Protein AF-A0A383CGH2-F1 (afdb_monomer_lite)

pLDDT: mean 95.1, std 6.78, range [62.03, 99.0]

InterPro domains:
  IPR043709 Repeats of unknown function DUF5649 [PF18886] (76-127)
  IPR043709 Repeats of unknown function DUF5649 [PF18886] (129-196)
  IPR043709 Repeats of unknown function DUF5649 [PF18886] (199-241)

Radius of gyration: 18.93 Å; chains: 1; bounding box: 47×29×53 Å

Foldseek 3Di:
DAEAQEEEEDEDAAAAAEDAPAPQAYAFQAEYEYAYHPVLPGAYNEYHEEHAAEAEEEQDADPRGGNYYHYSRPHAQHHAHEYEYEHCEEYYYDGAHAYNYEYEYENAQHEYAQADQDHAHAEYEYPEYNHYAHEHAEEYEYEHHHYAEEAHYEYCEEYEYDYEAHYQYEYEYHNAAYEYYQDPQRHAYNDEYEEHHAAYAHHHQEEYEHAAYAYNEEAEYYHVYYYHHYDYDYHHNYHYD

Organism: NCBI:txid408172

Sequence (241 aa):
ALIITGASTFIVGTTTSNIVLDHASNAFSNSVTMKAGTSGNLAFGNIGFVDSAAVVIQTSADTNANGELLIDGSTDGVVGGTLSIKANGDITQNIDLAVAGTTTLEAGSNAITLNRPDNNFSTVIITSGGDVALRDAGAIILGAATVTGTYAVTAGGAVTNSGTQEITGITTISASGYNVTLDETTNNFAAAVKITGAVVTVVDENAINLGASTVTGTYHVTATAGDITNTGALIITGAST

Secondary structure (DSSP, 8-state):
--EE-S-EEEEESSTT--EEE--TT-EESS-EEEEESSSS-PPBS-EEEEESS-EEEESS--TT-TTEEEETTTS-EEESS-EEEEESS-EEESS-EEEEEEEEEE-TTS-EEE--TT-EEEEEEEEEESSEEEEESS-EEEEEEEESS-EEEEESS-EEESS-EEE-S-EEEE-TTS-EEE--TT-EE-S-EEEEESSEEEEESS-EEE-SEEESS-EEEEESSS-EEE-S-EEE-S-B-

Structure (mmCIF, N/CA/C/O backbone):
data_AF-A0A383CGH2-F1
#
_entry.id   AF-A0A383CGH2-F1
#
loop_
_atom_site.group_PDB
_atom_site.id
_atom_site.type_symbol
_atom_site.label_atom_id
_atom_site.label_alt_id
_atom_site.label_comp_id
_atom_site.label_asym_id
_atom_site.label_entity_id
_atom_site.label_seq_id
_atom_site.pdbx_PDB_ins_code
_atom_site.Cartn_x
_atom_site.Cartn_y
_atom_site.Cartn_z
_atom_site.occupancy
_atom_site.B_iso_or_equiv
_atom_site.auth_seq_id
_atom_site.auth_comp_id
_atom_site.auth_asym_id
_atom_site.auth_atom_id
_atom_site.pdbx_PDB_model_num
ATOM 1 N N . ALA A 1 1 ? -25.660 5.349 11.889 1.00 85.94 1 ALA A N 1
ATOM 2 C CA . ALA A 1 1 ? -24.425 6.051 12.283 1.00 85.94 1 ALA A CA 1
ATOM 3 C C . ALA A 1 1 ? -24.183 5.865 13.773 1.00 85.94 1 ALA A C 1
ATOM 5 O O . ALA A 1 1 ? -25.088 6.122 14.561 1.00 85.94 1 ALA A O 1
ATOM 6 N N . LEU A 1 2 ? -23.002 5.386 14.140 1.00 91.62 2 LEU A N 1
ATOM 7 C CA . LEU A 1 2 ? -22.517 5.304 15.509 1.00 91.62 2 LEU A CA 1
ATOM 8 C C . LEU A 1 2 ? -21.660 6.544 15.783 1.00 91.62 2 LEU A C 1
ATOM 10 O O . LEU A 1 2 ? -20.693 6.794 15.069 1.00 91.62 2 LEU A O 1
ATOM 14 N N . ILE A 1 3 ? -22.050 7.332 16.782 1.00 93.81 3 ILE A N 1
ATOM 15 C CA . ILE A 1 3 ? -21.308 8.516 17.222 1.00 93.81 3 ILE A CA 1
ATOM 16 C C . ILE A 1 3 ? -20.810 8.217 18.626 1.00 93.81 3 ILE A C 1
ATOM 18 O O . ILE A 1 3 ? -21.614 8.026 19.541 1.00 93.81 3 ILE A O 1
ATOM 22 N N . ILE A 1 4 ? -19.496 8.149 18.789 1.00 88.81 4 ILE A N 1
ATOM 23 C CA . ILE A 1 4 ? -18.856 7.823 20.060 1.00 88.81 4 ILE A CA 1
ATOM 24 C C . ILE A 1 4 ? -17.894 8.943 20.416 1.00 88.81 4 ILE A C 1
ATOM 26 O O . ILE A 1 4 ? -16.990 9.281 19.660 1.00 88.81 4 ILE A O 1
ATOM 30 N N . THR A 1 5 ? -18.095 9.508 21.599 1.00 92.50 5 THR A N 1
ATOM 31 C CA . THR A 1 5 ? -17.298 10.623 22.126 1.00 92.50 5 THR A CA 1
ATOM 32 C C . THR A 1 5 ? -16.427 10.222 23.317 1.00 92.50 5 THR A C 1
ATOM 34 O O . THR A 1 5 ? -15.598 11.007 23.768 1.00 92.50 5 THR A O 1
ATOM 37 N N . GLY A 1 6 ? -16.599 9.005 23.837 1.00 92.88 6 GLY A N 1
ATOM 38 C CA . GLY A 1 6 ? -15.802 8.442 24.925 1.00 92.88 6 GLY A CA 1
ATOM 39 C C . GLY A 1 6 ? -15.111 7.151 24.503 1.00 92.88 6 GLY A C 1
ATOM 40 O O . GLY A 1 6 ? -15.561 6.484 23.572 1.00 92.88 6 GLY A O 1
ATOM 41 N N . ALA A 1 7 ? -14.031 6.792 25.198 1.00 93.12 7 ALA A N 1
ATOM 42 C CA . ALA A 1 7 ? -13.315 5.547 24.945 1.00 93.12 7 ALA A CA 1
ATOM 43 C C . ALA A 1 7 ? -14.284 4.355 24.981 1.00 93.12 7 ALA A C 1
ATOM 45 O O . ALA A 1 7 ? -15.078 4.216 25.916 1.00 93.12 7 ALA A O 1
ATOM 46 N N . SER A 1 8 ? -14.243 3.518 23.949 1.00 94.06 8 SER A N 1
ATOM 47 C CA . SER A 1 8 ? -15.202 2.429 23.756 1.00 94.06 8 SER A CA 1
ATOM 48 C C . SER A 1 8 ? -14.501 1.113 23.468 1.00 94.06 8 SER A C 1
ATOM 50 O O . SER A 1 8 ? -13.421 1.082 22.887 1.00 94.06 8 SER A O 1
ATOM 52 N N . THR A 1 9 ? -15.109 0.002 23.881 1.00 93.44 9 THR A N 1
ATOM 53 C CA . THR A 1 9 ? -14.574 -1.340 23.632 1.00 93.44 9 THR A CA 1
ATOM 54 C C . THR A 1 9 ? -15.653 -2.248 23.054 1.00 93.44 9 THR A C 1
ATOM 56 O O . THR A 1 9 ? -16.713 -2.415 23.653 1.00 93.44 9 THR A O 1
ATOM 59 N N . PHE A 1 10 ? -15.355 -2.866 21.913 1.00 92.88 10 PHE A N 1
ATOM 60 C CA . PHE A 1 10 ? -16.163 -3.892 21.260 1.00 92.88 10 PHE A CA 1
ATOM 61 C C . PHE A 1 10 ? -15.446 -5.233 21.384 1.00 92.88 10 PHE A C 1
ATOM 63 O O . PHE A 1 10 ? -14.260 -5.324 21.080 1.00 92.88 10 PHE A O 1
ATOM 70 N N . ILE A 1 11 ? -16.150 -6.269 21.840 1.00 91.25 11 ILE A N 1
ATOM 71 C CA . ILE A 1 11 ? -15.572 -7.596 22.082 1.00 91.25 11 ILE A CA 1
ATOM 72 C C . ILE A 1 11 ? -16.409 -8.641 21.353 1.00 91.25 11 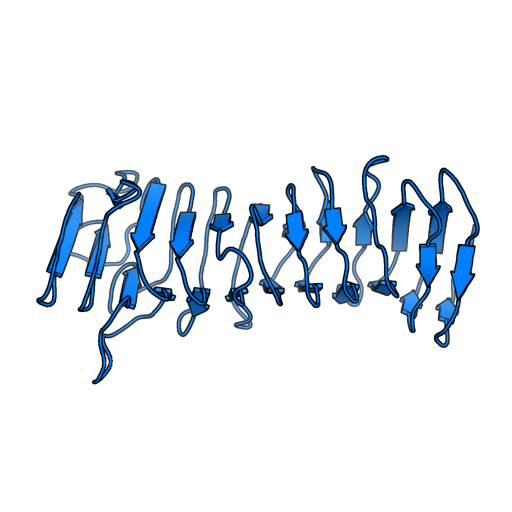ILE A C 1
ATOM 74 O O . ILE A 1 11 ? -17.629 -8.677 21.518 1.00 91.25 11 ILE A O 1
ATOM 78 N N . VAL A 1 12 ? -15.758 -9.520 20.595 1.00 89.62 12 VAL A N 1
ATOM 79 C CA . VAL A 1 12 ? -16.383 -10.735 20.051 1.00 89.62 12 VAL A CA 1
ATOM 80 C C . VAL A 1 12 ? -15.982 -11.960 20.867 1.00 89.62 12 VAL A C 1
ATOM 82 O O . VAL A 1 12 ? -14.871 -12.037 21.373 1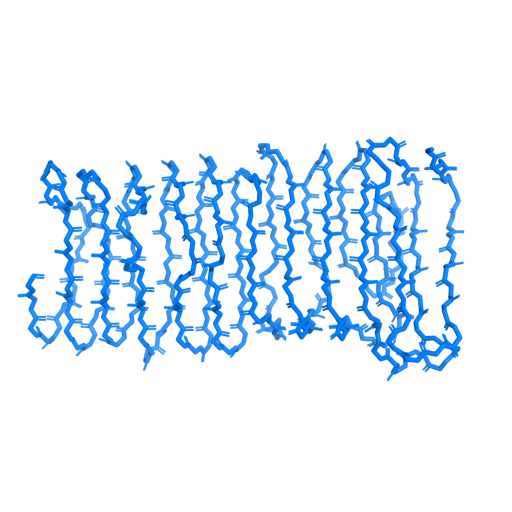.00 89.62 12 VAL A O 1
ATOM 85 N N . GLY A 1 13 ? -16.894 -12.920 21.038 1.00 81.38 13 GLY A N 1
ATOM 86 C CA . GLY A 1 13 ? -16.693 -14.056 21.952 1.00 81.38 13 GLY A CA 1
ATOM 87 C C . GLY A 1 13 ? -15.855 -15.215 21.400 1.00 81.38 13 GLY A C 1
ATOM 88 O O . GLY A 1 13 ? -15.475 -16.096 22.167 1.00 81.38 13 GLY A O 1
ATOM 89 N N . THR A 1 14 ? -15.579 -15.245 20.095 1.00 77.44 14 THR A N 1
ATOM 90 C CA . THR A 1 14 ? -14.838 -16.330 19.436 1.00 77.44 14 THR A CA 1
ATOM 91 C C . THR A 1 14 ? -13.765 -15.770 18.512 1.00 77.44 14 THR A C 1
ATOM 93 O O . THR A 1 14 ? -13.916 -14.670 17.974 1.00 77.44 14 THR A O 1
ATOM 96 N N . THR A 1 15 ? -12.728 -16.570 18.252 1.00 70.38 15 THR A N 1
ATOM 97 C CA . THR A 1 15 ? -11.900 -16.407 17.049 1.00 70.38 15 THR A CA 1
ATOM 98 C C . THR A 1 15 ? -12.804 -16.410 15.813 1.00 70.38 15 THR A C 1
ATOM 100 O O . THR A 1 15 ? -13.891 -16.990 15.848 1.00 70.38 15 THR A O 1
ATOM 103 N N . THR A 1 16 ? -12.384 -15.738 14.741 1.00 77.56 16 THR A N 1
ATOM 104 C CA . THR A 1 16 ? -13.105 -15.618 13.451 1.00 77.56 16 THR A CA 1
ATOM 105 C C . THR A 1 16 ? -14.378 -14.769 13.436 1.00 77.56 16 THR A C 1
ATOM 107 O O . THR A 1 16 ? -14.987 -14.623 12.378 1.00 77.56 16 THR A O 1
ATOM 110 N N . SER A 1 17 ? -14.814 -14.212 14.565 1.00 91.19 17 SER A N 1
ATOM 111 C CA . SER A 1 17 ? -15.945 -13.280 14.572 1.00 91.19 17 SER A CA 1
ATOM 112 C C . SER A 1 17 ? -15.529 -11.900 14.057 1.00 91.19 17 SER A C 1
ATOM 114 O O . SER A 1 17 ? -14.389 -11.472 14.239 1.00 91.19 17 SER A O 1
ATOM 116 N N . ASN A 1 18 ? -16.471 -11.197 13.431 1.00 94.12 18 ASN A N 1
ATOM 117 C CA . ASN A 1 18 ? -16.222 -9.902 12.805 1.00 94.12 18 ASN A CA 1
ATOM 118 C C . ASN A 1 18 ? -16.599 -8.749 13.742 1.00 94.12 18 ASN A C 1
ATOM 120 O O . ASN A 1 18 ? -17.593 -8.842 14.465 1.00 94.12 18 ASN A O 1
ATOM 124 N N . ILE A 1 19 ? -15.887 -7.628 13.641 1.00 95.25 19 ILE A N 1
ATOM 125 C CA . ILE A 1 19 ? -16.357 -6.327 14.131 1.00 95.25 19 ILE A CA 1
ATOM 126 C C . ILE A 1 19 ? -16.376 -5.378 12.939 1.00 95.25 19 ILE A C 1
ATOM 128 O O . ILE A 1 19 ? -15.333 -4.996 12.422 1.00 95.25 19 ILE A O 1
ATOM 132 N N . VAL A 1 20 ? -17.574 -5.016 12.484 1.00 96.31 20 VAL A N 1
ATOM 133 C CA . VAL A 1 20 ? -17.763 -4.183 11.291 1.00 96.31 20 VAL A CA 1
ATOM 134 C C . VAL A 1 20 ? -18.540 -2.930 11.682 1.00 96.31 20 VAL A C 1
ATOM 136 O O . VAL A 1 20 ? -19.746 -2.975 11.914 1.00 96.31 20 VAL A O 1
ATOM 139 N N . LEU A 1 21 ? -17.819 -1.816 11.798 1.00 96.62 21 LEU A N 1
ATOM 140 C CA . LEU A 1 21 ? -18.326 -0.472 12.069 1.00 96.62 21 LEU A CA 1
ATOM 141 C C . LEU A 1 21 ? -18.197 0.379 10.794 1.00 96.62 21 LEU A C 1
ATOM 143 O O . LEU A 1 21 ? -17.465 1.368 10.760 1.00 96.62 21 LEU A O 1
ATOM 147 N N . ASP A 1 22 ? -18.902 -0.019 9.736 1.00 94.81 22 ASP A N 1
ATOM 148 C CA . ASP A 1 22 ? -18.690 0.425 8.347 1.00 94.81 22 ASP A CA 1
ATOM 149 C C . ASP A 1 22 ? -19.698 1.461 7.820 1.00 94.81 22 ASP A C 1
ATOM 151 O O . ASP A 1 22 ? -19.711 1.814 6.639 1.00 94.81 22 ASP A O 1
ATOM 155 N N . HIS A 1 23 ? -20.568 1.981 8.678 1.00 95.62 23 HIS A N 1
ATOM 156 C CA . HIS A 1 23 ? -21.521 2.990 8.245 1.00 95.62 23 HIS A CA 1
ATOM 157 C C . HIS A 1 23 ? -20.781 4.296 7.914 1.00 95.62 23 HIS A C 1
ATOM 159 O O . HIS A 1 23 ? -20.118 4.869 8.774 1.00 95.62 23 HIS A O 1
ATOM 165 N N . ALA A 1 24 ? -20.999 4.841 6.711 1.00 92.88 24 ALA A N 1
ATOM 166 C CA . ALA A 1 24 ? -20.325 6.031 6.155 1.00 92.88 24 ALA A CA 1
ATOM 167 C C . ALA A 1 24 ? -20.407 7.334 6.982 1.00 92.88 24 ALA A C 1
ATOM 169 O O . ALA A 1 24 ? -19.838 8.351 6.607 1.00 92.88 24 ALA A O 1
ATOM 170 N N . SER A 1 25 ? -21.161 7.327 8.079 1.00 94.19 25 SER A N 1
ATOM 171 C CA . SER A 1 25 ? -21.389 8.488 8.947 1.00 94.19 25 SER A CA 1
ATOM 172 C C . SER A 1 25 ? -21.009 8.185 10.395 1.00 94.19 25 SER A C 1
ATOM 174 O O . SER A 1 25 ? -21.458 8.879 11.303 1.00 94.19 25 SER A O 1
ATOM 176 N N . ASN A 1 26 ? -20.264 7.104 10.622 1.00 95.75 26 ASN A N 1
ATOM 177 C CA . ASN A 1 26 ? -19.647 6.840 11.907 1.00 95.75 26 ASN A CA 1
ATOM 178 C C . ASN A 1 26 ? -18.633 7.945 12.229 1.00 95.75 26 ASN A C 1
ATOM 180 O O . ASN A 1 26 ? -17.956 8.457 11.338 1.00 95.75 26 ASN A O 1
ATOM 184 N N . ALA A 1 27 ? -18.588 8.331 13.500 1.00 95.31 27 ALA A N 1
ATOM 185 C CA . ALA A 1 27 ? -17.715 9.384 13.996 1.00 95.31 27 ALA A CA 1
ATOM 186 C C . ALA A 1 27 ? -17.196 9.004 15.385 1.00 95.31 27 ALA A C 1
ATOM 188 O O . ALA A 1 27 ? -17.991 8.855 16.323 1.00 95.31 27 ALA A O 1
ATOM 189 N N . PHE A 1 28 ? -15.878 8.854 15.515 1.00 94.56 28 PHE A N 1
ATOM 190 C CA . PHE A 1 28 ? -15.224 8.424 16.751 1.00 94.56 28 PHE A CA 1
ATOM 191 C C . PHE A 1 28 ? -14.270 9.512 17.264 1.00 94.56 28 PHE A C 1
ATOM 193 O O . PHE A 1 28 ? -13.114 9.622 16.872 1.00 94.56 28 PHE A O 1
ATOM 200 N N . SER A 1 29 ? -14.744 10.334 18.200 1.00 93.06 29 SER A N 1
ATOM 201 C CA . SER A 1 29 ? -13.940 11.385 18.856 1.00 93.06 29 SER A CA 1
ATOM 202 C C . SER A 1 29 ? -13.247 10.880 20.129 1.00 93.06 29 SER A C 1
ATOM 204 O O . SER A 1 29 ? -13.125 11.598 21.121 1.00 93.06 29 SER A O 1
ATOM 206 N N . ASN A 1 30 ? -12.902 9.593 20.149 1.00 93.25 30 ASN A N 1
ATOM 207 C CA . ASN A 1 30 ? -12.106 8.932 21.175 1.00 93.25 30 ASN A CA 1
ATOM 208 C C . ASN A 1 30 ? -11.691 7.539 20.673 1.00 93.25 30 ASN A C 1
ATOM 210 O O . ASN A 1 30 ? -12.169 7.085 19.631 1.00 93.25 30 ASN A O 1
ATOM 214 N N . SER A 1 31 ? -10.870 6.848 21.459 1.00 93.69 31 SER A N 1
ATOM 215 C CA . SER A 1 31 ? -10.371 5.522 21.124 1.00 93.69 31 SER A CA 1
ATOM 216 C C . SER A 1 31 ? -11.490 4.491 21.012 1.00 93.69 31 SER A C 1
ATOM 218 O O . SER A 1 31 ? -12.393 4.394 21.855 1.00 93.69 31 SER A O 1
ATOM 220 N N . VAL A 1 32 ? -11.389 3.660 19.982 1.00 95.31 32 VAL A N 1
ATOM 221 C CA . VAL A 1 32 ? -12.193 2.458 19.802 1.00 95.31 32 VAL A CA 1
ATOM 222 C C . VAL A 1 32 ? -11.279 1.258 19.920 1.00 95.31 32 VAL A C 1
ATOM 224 O O . VAL A 1 32 ? -10.452 0.993 19.057 1.00 95.31 32 VAL A O 1
ATOM 227 N N . THR A 1 33 ? -11.452 0.498 20.992 1.00 93.69 33 THR A N 1
ATOM 228 C CA . THR A 1 33 ? -10.798 -0.796 21.151 1.00 93.69 33 THR A CA 1
ATOM 229 C C . THR A 1 33 ? -11.677 -1.895 20.578 1.00 93.69 33 THR A C 1
ATOM 231 O O . THR A 1 33 ? -12.825 -2.063 20.984 1.00 93.69 33 THR A O 1
ATOM 234 N N . MET A 1 34 ? -11.134 -2.679 19.664 1.00 93.06 34 MET A N 1
ATOM 235 C CA . MET A 1 34 ? -11.715 -3.925 19.187 1.00 93.06 34 MET A CA 1
ATOM 236 C C . MET A 1 34 ? -10.954 -5.073 19.836 1.00 93.06 34 MET A C 1
ATOM 238 O O . MET A 1 34 ? -9.728 -5.043 19.850 1.00 93.06 34 MET A O 1
ATOM 242 N N . LYS A 1 35 ? -11.653 -6.074 20.381 1.00 90.06 35 LYS A N 1
ATOM 243 C CA . LYS A 1 35 ? -11.024 -7.270 20.962 1.00 90.06 35 LYS A CA 1
ATOM 244 C C . LYS A 1 35 ? -11.616 -8.565 20.431 1.00 90.06 35 LYS A C 1
ATOM 246 O O . LYS A 1 35 ? -12.844 -8.716 20.391 1.00 90.06 35 LYS A O 1
ATOM 251 N N . ALA A 1 36 ? -10.753 -9.518 20.111 1.00 88.25 36 ALA A N 1
ATOM 252 C CA . ALA A 1 36 ? -11.140 -10.894 19.860 1.00 88.25 36 ALA A CA 1
ATOM 253 C C . ALA A 1 36 ? -11.012 -11.691 21.171 1.00 88.25 36 ALA A C 1
ATOM 255 O O . ALA A 1 36 ? -9.936 -12.042 21.653 1.00 88.25 36 ALA A O 1
ATOM 256 N N . GLY A 1 37 ? -12.150 -11.968 21.801 1.00 81.44 37 GLY A N 1
ATOM 257 C CA . GLY A 1 37 ? -12.221 -12.576 23.126 1.00 81.44 37 GLY A CA 1
ATOM 258 C C . GLY A 1 37 ? -11.711 -11.670 24.250 1.00 81.44 37 GLY A C 1
ATOM 259 O O . GLY A 1 37 ? -11.466 -10.477 24.088 1.00 81.44 37 GLY A O 1
ATOM 260 N N . THR A 1 38 ? -11.582 -12.248 25.445 1.00 71.50 38 THR A N 1
ATOM 261 C CA . THR A 1 38 ? -11.147 -11.524 26.654 1.00 71.50 38 THR A CA 1
ATOM 262 C C . THR A 1 38 ? -9.660 -11.694 26.963 1.00 71.50 38 THR A C 1
ATOM 264 O O . THR A 1 38 ? -9.155 -11.030 27.863 1.00 71.50 38 THR A O 1
ATOM 267 N N . SER A 1 39 ? -8.968 -12.594 26.257 1.00 67.31 39 SER A N 1
ATOM 268 C CA . SER A 1 39 ? -7.554 -12.932 26.471 1.00 67.31 39 SER A CA 1
ATOM 269 C C . SER A 1 39 ? -6.583 -12.234 25.510 1.00 67.31 39 SER A C 1
ATOM 271 O O . SER A 1 39 ? -5.382 -12.376 25.698 1.00 67.31 39 SER A O 1
ATOM 273 N N . GLY A 1 40 ? -7.079 -11.510 24.497 1.00 62.03 40 GLY A N 1
ATOM 274 C CA . GLY A 1 40 ? -6.296 -10.623 23.619 1.00 62.03 40 GLY A CA 1
ATOM 275 C C . GLY A 1 40 ? -5.399 -11.291 22.567 1.00 62.03 40 GLY A C 1
ATOM 276 O O . GLY A 1 40 ? -4.829 -10.596 21.751 1.00 62.03 40 GLY A O 1
ATOM 277 N N . ASN A 1 41 ? -5.267 -12.616 22.543 1.00 67.44 41 ASN A N 1
ATOM 278 C CA . ASN A 1 41 ? -4.381 -13.320 21.598 1.00 67.44 41 ASN A CA 1
ATOM 279 C C . ASN A 1 41 ? -5.142 -14.092 20.506 1.00 67.44 41 ASN A C 1
ATOM 281 O O . ASN A 1 41 ? -4.657 -15.099 19.985 1.00 67.44 41 ASN A O 1
ATOM 285 N N . LEU A 1 42 ? -6.391 -13.710 20.246 1.00 76.81 42 LEU A N 1
ATOM 286 C CA . LEU A 1 42 ? -7.248 -14.388 19.280 1.00 76.81 42 LEU A CA 1
ATOM 287 C C . LEU A 1 42 ? -7.270 -13.580 17.986 1.00 76.81 42 LEU A C 1
ATOM 289 O O . LEU A 1 42 ? -7.335 -12.367 18.023 1.00 76.81 42 LEU A O 1
ATOM 293 N N . ALA A 1 43 ? -7.296 -14.243 16.834 1.00 79.50 43 ALA A N 1
ATOM 294 C CA . ALA A 1 43 ? -7.468 -13.529 15.575 1.00 79.50 43 ALA A CA 1
ATOM 295 C C . ALA A 1 43 ? -8.948 -13.169 15.340 1.00 79.50 43 ALA A C 1
ATOM 297 O O . ALA A 1 43 ? -9.841 -14.022 15.483 1.00 79.50 43 ALA A O 1
ATOM 298 N N . PHE A 1 44 ? -9.202 -11.934 14.898 1.00 87.94 44 PHE A N 1
ATOM 299 C CA . PHE A 1 44 ? -10.497 -11.539 14.335 1.00 87.94 44 PHE A CA 1
ATOM 300 C C . PHE A 1 44 ? -10.843 -12.360 13.090 1.00 87.94 44 PHE A C 1
ATOM 302 O O . PHE A 1 44 ? -9.971 -12.908 12.419 1.00 87.94 44 PHE A O 1
ATOM 309 N N . GLY A 1 45 ? -12.129 -12.403 12.744 1.00 92.25 45 GLY A N 1
ATOM 310 C CA . GLY A 1 45 ? -12.525 -12.545 11.346 1.00 92.25 45 GLY A CA 1
ATOM 311 C C . GLY A 1 45 ? -12.211 -11.235 10.626 1.00 92.25 45 GLY A C 1
ATOM 312 O O . GLY A 1 45 ? -11.058 -10.832 10.512 1.00 92.25 45 GLY A O 1
ATOM 313 N N . ASN A 1 46 ? -13.244 -10.524 10.200 1.00 95.38 46 ASN A N 1
ATOM 314 C CA . ASN A 1 46 ? -13.111 -9.241 9.525 1.00 95.38 46 ASN A CA 1
ATOM 315 C C . ASN A 1 46 ? -13.181 -8.069 10.510 1.00 95.38 46 ASN A C 1
ATOM 317 O O . ASN A 1 46 ? -14.032 -8.051 11.406 1.00 95.38 46 ASN A O 1
ATOM 321 N N . ILE A 1 47 ? -12.355 -7.054 10.271 1.00 96.50 47 ILE A N 1
ATOM 322 C CA . ILE A 1 47 ? -12.481 -5.727 10.869 1.00 96.50 47 ILE A CA 1
ATOM 323 C C . ILE A 1 47 ? -12.921 -4.739 9.791 1.00 96.50 47 ILE A C 1
ATOM 325 O O . ILE A 1 47 ? -12.296 -4.639 8.737 1.00 96.50 47 ILE A O 1
ATOM 329 N N . GLY A 1 48 ? -13.984 -3.991 10.072 1.00 97.50 48 GLY A N 1
ATOM 330 C CA . GLY A 1 48 ? -14.400 -2.827 9.296 1.00 97.50 48 GLY A CA 1
ATOM 331 C C . GLY A 1 48 ? -14.465 -1.598 10.192 1.00 97.50 48 GLY A C 1
ATOM 332 O O . GLY A 1 48 ? -15.090 -1.650 11.252 1.00 97.50 48 GLY A O 1
ATOM 333 N N . PHE A 1 49 ? -13.843 -0.500 9.778 1.00 97.88 49 PHE A N 1
ATOM 334 C CA . PHE A 1 49 ? -13.833 0.747 10.532 1.00 97.88 49 PHE A CA 1
ATOM 335 C C . PHE A 1 49 ? -13.939 1.943 9.591 1.00 97.88 49 PHE A C 1
ATOM 337 O O . PHE A 1 49 ? -13.100 2.139 8.715 1.00 97.88 49 PHE A O 1
ATOM 344 N N . VAL A 1 50 ? -14.991 2.735 9.762 1.00 97.94 50 VAL A N 1
ATOM 345 C CA . VAL A 1 50 ? -15.192 3.980 9.021 1.00 97.94 50 VAL A CA 1
ATOM 346 C C . VAL A 1 50 ? -15.223 5.124 10.015 1.00 97.94 50 VAL A C 1
ATOM 348 O O . VAL A 1 50 ? -16.052 5.100 10.921 1.00 97.94 50 VAL A O 1
ATOM 351 N N . ASP A 1 51 ? -14.375 6.129 9.825 1.00 96.81 51 ASP A N 1
ATOM 352 C CA . ASP A 1 51 ? -14.407 7.349 10.626 1.00 96.81 51 ASP A CA 1
ATOM 353 C C . ASP A 1 51 ? -14.483 8.606 9.755 1.00 96.81 51 ASP A C 1
ATOM 355 O O . ASP A 1 51 ? -13.931 8.707 8.659 1.00 96.81 51 ASP A O 1
ATOM 359 N N . SER A 1 52 ? -15.189 9.593 10.288 1.00 94.88 52 SER A N 1
ATOM 360 C CA . SER A 1 52 ? -15.336 10.939 9.743 1.00 94.88 52 SER A CA 1
ATOM 361 C C . SER A 1 52 ? -14.087 11.817 9.895 1.00 94.88 52 SER A C 1
ATOM 363 O O . SER A 1 52 ? -14.099 12.956 9.429 1.00 94.88 52 SER A O 1
ATOM 365 N N . ALA A 1 53 ? -13.033 11.304 10.530 1.00 95.31 53 ALA A N 1
ATOM 366 C CA . ALA A 1 53 ? -11.749 11.962 10.748 1.00 95.31 53 ALA A CA 1
ATOM 367 C C . ALA A 1 53 ? -10.586 11.050 10.304 1.00 95.31 53 ALA A C 1
ATOM 369 O O . ALA A 1 53 ? -10.798 10.073 9.584 1.00 95.31 53 ALA A O 1
ATOM 370 N N . ALA A 1 54 ? -9.359 11.396 10.701 1.00 97.00 54 ALA A N 1
ATOM 371 C CA . ALA A 1 54 ? -8.192 10.532 10.549 1.00 97.00 54 ALA A CA 1
ATOM 372 C C . ALA A 1 54 ? -8.328 9.264 11.407 1.00 97.00 54 ALA A C 1
ATOM 374 O O . ALA A 1 54 ? -8.988 9.291 12.442 1.00 97.00 54 ALA A O 1
ATOM 375 N N . VAL A 1 55 ? -7.671 8.181 10.993 1.00 98.00 55 VAL A N 1
ATOM 376 C CA . VAL A 1 55 ? -7.606 6.922 11.741 1.00 98.00 55 VAL A CA 1
ATOM 377 C C . VAL A 1 55 ? -6.159 6.612 12.107 1.00 98.00 55 VAL A C 1
ATOM 379 O O . VAL A 1 55 ? -5.280 6.585 11.243 1.00 98.00 55 VAL A O 1
ATOM 382 N N . VAL A 1 56 ? -5.912 6.333 13.388 1.00 96.62 56 VAL A N 1
ATOM 383 C CA . VAL A 1 56 ? -4.599 5.906 13.898 1.00 96.62 56 VAL A CA 1
ATOM 384 C C . VAL A 1 56 ? -4.720 4.504 14.479 1.00 96.62 56 VAL A C 1
ATOM 386 O O . VAL A 1 56 ? -5.420 4.295 15.467 1.00 96.62 56 VAL A O 1
ATOM 389 N N . ILE A 1 57 ? -4.042 3.527 13.880 1.00 96.31 57 ILE A N 1
ATOM 390 C CA . ILE A 1 57 ? -4.089 2.131 14.330 1.00 96.31 57 ILE A CA 1
ATOM 391 C C . ILE A 1 57 ? -2.975 1.885 15.349 1.00 96.31 57 ILE A C 1
ATOM 393 O O . ILE A 1 57 ? -1.801 2.085 15.028 1.00 96.31 57 ILE A O 1
ATOM 397 N N . GLN A 1 58 ? -3.292 1.456 16.573 1.00 91.56 58 GLN A N 1
ATOM 398 C CA . GLN A 1 58 ? -2.286 1.386 17.646 1.00 91.56 58 GLN A CA 1
ATOM 399 C C . GLN A 1 58 ? -2.619 0.439 18.807 1.00 91.56 58 GLN A C 1
ATOM 401 O O . GLN A 1 58 ? -3.702 -0.120 18.881 1.00 91.56 58 GLN A O 1
ATOM 406 N N . THR A 1 59 ? -1.674 0.239 19.732 1.00 85.50 59 THR A N 1
ATOM 407 C CA . THR A 1 59 ? -1.804 -0.697 20.870 1.00 85.50 59 THR A CA 1
ATOM 408 C C . THR A 1 59 ? -2.441 -0.096 22.121 1.00 85.50 59 THR A C 1
ATOM 410 O O . THR A 1 59 ? -2.992 -0.833 22.941 1.00 85.50 59 THR A O 1
ATOM 413 N N . SER A 1 60 ? -2.340 1.218 22.311 1.00 85.19 60 SER A N 1
ATOM 414 C CA . SER A 1 60 ? -2.810 1.925 23.505 1.00 85.19 60 SER A CA 1
ATOM 415 C C . SER A 1 60 ? -3.262 3.325 23.142 1.00 85.19 60 SER A C 1
ATOM 417 O O . SER A 1 60 ? -2.649 3.934 22.272 1.00 85.19 60 SER A O 1
ATOM 419 N N . ALA A 1 61 ? -4.278 3.832 23.838 1.00 84.56 61 ALA A N 1
ATOM 420 C CA . ALA A 1 61 ? -4.802 5.156 23.566 1.00 84.56 61 ALA A CA 1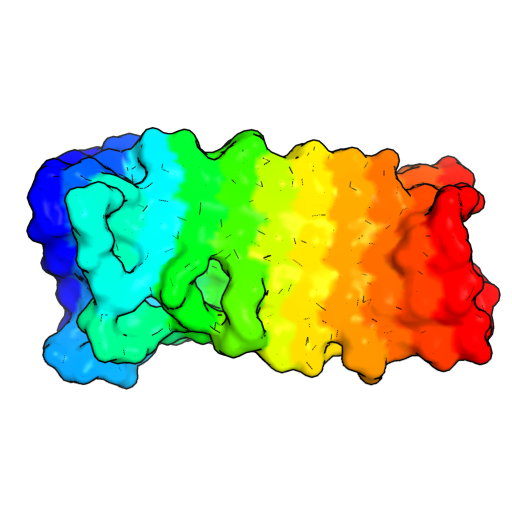
ATOM 421 C C . ALA A 1 61 ? -3.810 6.244 23.985 1.00 84.56 61 ALA A C 1
ATOM 423 O O . ALA A 1 61 ? -3.197 6.134 25.055 1.00 84.56 61 ALA A O 1
ATOM 424 N N . ASP A 1 62 ? -3.652 7.274 23.159 1.00 84.19 62 ASP A N 1
ATOM 425 C CA . ASP A 1 62 ? -2.818 8.428 23.463 1.00 84.19 62 ASP A CA 1
ATOM 426 C C . ASP A 1 62 ? -3.624 9.547 24.162 1.00 84.19 62 ASP A C 1
ATOM 428 O O . ASP A 1 62 ? -4.790 9.395 24.539 1.00 84.19 62 ASP A O 1
ATOM 432 N N . THR A 1 63 ? -2.973 10.678 24.448 1.00 78.44 63 THR A N 1
ATOM 433 C CA . THR A 1 63 ? -3.613 11.816 25.136 1.00 78.44 63 THR A CA 1
ATOM 434 C C . THR A 1 63 ? -4.678 12.544 24.299 1.00 78.44 63 THR A C 1
ATOM 436 O O . THR A 1 63 ? -5.510 13.257 24.859 1.00 78.44 63 THR A O 1
ATOM 439 N N . ASN A 1 64 ? -4.654 12.385 22.979 1.00 81.38 64 ASN A N 1
ATOM 440 C CA . ASN A 1 64 ? -5.584 12.889 21.973 1.00 81.38 64 ASN A CA 1
ATOM 441 C C . ASN A 1 64 ? -6.203 11.708 21.203 1.00 81.38 64 ASN A C 1
ATOM 443 O O . ASN A 1 64 ? -5.981 11.539 20.006 1.00 81.38 64 ASN A O 1
ATOM 447 N N . ALA A 1 65 ? -7.047 10.944 21.895 1.00 85.62 65 ALA A N 1
ATOM 448 C CA . ALA A 1 65 ? -7.520 9.657 21.408 1.00 85.62 65 ALA A CA 1
ATOM 449 C C . ALA A 1 65 ? -8.493 9.671 20.206 1.00 85.62 65 ALA A C 1
ATOM 451 O O . ALA A 1 65 ? -9.199 8.698 19.951 1.00 85.62 65 ALA A O 1
ATOM 452 N N . ASN A 1 66 ? -8.602 10.784 19.487 1.00 88.06 66 ASN A N 1
ATOM 453 C CA . ASN A 1 66 ? -9.540 10.956 18.383 1.00 88.06 66 ASN A CA 1
ATOM 454 C C . ASN A 1 66 ? -9.178 10.049 17.199 1.00 88.06 66 ASN A C 1
ATOM 456 O O . ASN A 1 66 ? -8.059 10.112 16.699 1.00 88.06 66 ASN A O 1
ATOM 460 N N . GLY A 1 67 ? -10.139 9.244 16.735 1.00 87.06 67 GLY A N 1
ATOM 461 C CA . GLY A 1 67 ? -9.955 8.348 15.590 1.00 87.06 67 GLY A CA 1
ATOM 462 C C . GLY A 1 67 ? -8.984 7.190 15.825 1.00 87.06 67 GLY A C 1
ATOM 463 O O . GLY A 1 67 ? -8.558 6.521 14.883 1.00 87.06 67 GLY A O 1
ATOM 464 N N . GLU A 1 68 ? -8.610 6.921 17.074 1.00 94.31 68 GLU A N 1
ATOM 465 C CA . GLU A 1 68 ? -7.725 5.804 17.371 1.00 94.31 68 GLU A CA 1
ATOM 466 C C . GLU A 1 68 ? -8.473 4.473 17.297 1.00 94.31 68 GLU A C 1
ATOM 468 O O . GLU A 1 68 ? -9.447 4.238 18.019 1.00 94.31 68 GLU A O 1
ATOM 473 N N . LEU A 1 69 ? -7.965 3.567 16.470 1.00 95.88 69 LEU A N 1
ATOM 474 C CA . LEU A 1 69 ? -8.409 2.187 16.390 1.00 95.88 69 LEU A CA 1
ATOM 475 C C . LEU A 1 69 ? -7.387 1.292 17.094 1.00 95.88 69 LEU A C 1
ATOM 477 O O . LEU A 1 69 ? -6.281 1.068 16.603 1.00 95.88 69 LEU A O 1
ATOM 481 N N . LEU A 1 70 ? -7.771 0.746 18.244 1.00 94.00 70 LEU A N 1
ATOM 482 C CA . LEU A 1 70 ? -6.967 -0.226 18.972 1.00 94.00 70 LEU A CA 1
ATOM 483 C C . LEU A 1 70 ? -7.435 -1.632 18.610 1.00 94.00 70 LEU A C 1
ATOM 485 O O . LEU A 1 70 ? -8.462 -2.091 19.111 1.00 94.00 70 LEU A O 1
ATOM 489 N N . ILE A 1 71 ? -6.686 -2.318 17.752 1.00 91.50 71 ILE A N 1
ATOM 490 C CA . ILE A 1 71 ? -6.912 -3.732 17.433 1.00 91.50 71 ILE A CA 1
ATOM 491 C C . ILE A 1 71 ? -6.212 -4.550 18.514 1.00 91.50 71 ILE A C 1
ATOM 493 O O . ILE A 1 71 ? -5.007 -4.404 18.688 1.00 91.50 71 ILE A O 1
ATOM 497 N N . ASP A 1 72 ? -6.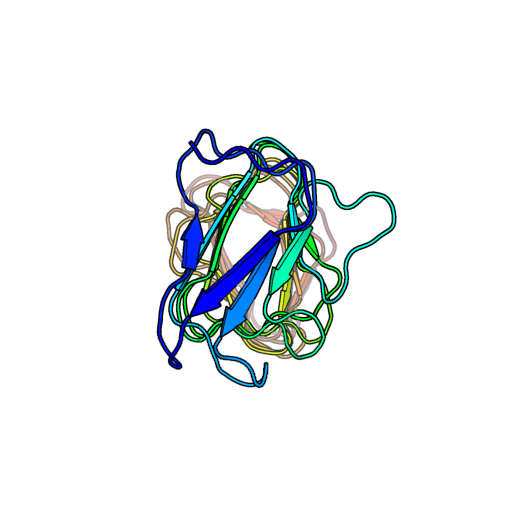999 -5.305 19.285 1.00 81.25 72 ASP A N 1
ATOM 498 C CA . ASP A 1 72 ? -6.540 -6.117 20.414 1.00 81.25 72 ASP A CA 1
ATOM 499 C C . ASP A 1 72 ? -5.596 -5.320 21.339 1.00 81.25 72 ASP A C 1
ATOM 501 O O . ASP A 1 72 ? -4.456 -5.675 21.625 1.00 81.25 72 ASP A O 1
ATOM 505 N N . GLY A 1 73 ? -6.087 -4.162 21.803 1.00 69.94 73 GLY A N 1
ATOM 506 C CA . GLY A 1 73 ? -5.297 -3.223 22.604 1.00 69.94 73 GLY A CA 1
ATOM 507 C C . GLY A 1 73 ? -4.565 -3.911 23.765 1.00 69.94 73 GLY A C 1
ATOM 508 O O . GLY A 1 73 ? -5.209 -4.540 24.612 1.00 69.94 73 GLY A O 1
ATOM 509 N N . SER A 1 74 ? -3.238 -3.725 23.808 1.00 68.81 74 SER A N 1
ATOM 510 C CA . SER A 1 74 ? -2.194 -4.366 24.641 1.00 68.81 74 SER A CA 1
ATOM 511 C C . SER A 1 74 ? -1.607 -5.719 24.200 1.00 68.81 74 SER A C 1
ATOM 513 O O . SER A 1 74 ? -0.656 -6.162 24.846 1.00 68.81 74 SER A O 1
ATOM 515 N N . THR A 1 75 ? -2.082 -6.344 23.119 1.00 74.81 75 THR A N 1
ATOM 516 C CA . THR A 1 75 ? -1.556 -7.633 22.629 1.00 74.81 75 THR A CA 1
ATOM 517 C C . THR A 1 75 ? -1.003 -7.549 21.209 1.00 74.81 75 THR A C 1
ATOM 519 O O . THR A 1 75 ? 0.213 -7.394 21.075 1.00 74.81 75 THR A O 1
ATOM 522 N N . ASP A 1 76 ? -1.830 -7.656 20.162 1.00 78.25 76 ASP A N 1
ATOM 523 C CA . ASP A 1 76 ? -1.342 -7.777 18.783 1.00 78.25 76 ASP A CA 1
ATOM 524 C C . ASP A 1 76 ? -2.281 -7.180 17.709 1.00 78.25 76 ASP A C 1
ATOM 526 O O . ASP A 1 76 ? -3.485 -7.066 17.879 1.00 78.25 76 ASP A O 1
ATOM 530 N N . GLY A 1 77 ? -1.714 -6.720 16.588 1.00 89.56 77 GLY A N 1
ATOM 531 C CA . GLY A 1 77 ? -2.450 -6.119 15.463 1.00 89.56 77 GLY A CA 1
ATOM 532 C C . GLY A 1 77 ? -2.967 -7.158 14.467 1.00 89.56 77 GLY A C 1
ATOM 533 O O . GLY A 1 77 ? -2.892 -6.939 13.255 1.00 89.56 77 GLY A O 1
ATOM 534 N N . VAL A 1 78 ? -3.391 -8.327 14.956 1.00 91.88 78 VAL A N 1
ATOM 535 C CA . VAL A 1 78 ? -3.688 -9.497 14.120 1.00 91.88 78 VAL A CA 1
ATOM 536 C C . VAL A 1 78 ? -5.140 -9.484 13.653 1.00 91.88 78 VAL A C 1
ATOM 538 O O . VAL A 1 78 ? -6.075 -9.442 14.444 1.00 91.88 78 VAL A O 1
ATOM 541 N N . VAL A 1 79 ? -5.350 -9.624 12.345 1.00 93.81 79 VAL A N 1
ATOM 542 C CA . VAL A 1 79 ? -6.672 -9.771 11.725 1.00 93.81 79 VAL A CA 1
ATOM 543 C C . VAL A 1 79 ? -6.674 -11.042 10.880 1.00 93.81 79 VAL A C 1
ATOM 545 O O . VAL A 1 79 ? -5.973 -11.144 9.874 1.00 93.81 79 VAL A O 1
ATOM 548 N N . GLY A 1 80 ? -7.451 -12.047 11.291 1.00 92.81 80 GLY A N 1
ATOM 549 C CA . GLY A 1 80 ? -7.505 -13.340 10.600 1.00 92.81 80 GLY A CA 1
ATOM 550 C C . GLY A 1 80 ? -8.293 -13.312 9.286 1.00 92.81 80 GLY A C 1
ATOM 551 O O . GLY A 1 80 ? -8.088 -14.169 8.432 1.00 92.81 80 GLY A O 1
ATOM 552 N N . GLY A 1 81 ? -9.192 -12.344 9.116 1.00 95.06 81 GLY A N 1
ATOM 553 C CA . GLY A 1 81 ? -9.921 -12.062 7.881 1.00 95.06 81 GLY A CA 1
ATOM 554 C C . GLY A 1 81 ? -9.465 -10.757 7.231 1.00 95.06 81 GLY A C 1
ATOM 555 O O . GLY A 1 81 ? -8.274 -10.455 7.184 1.00 95.06 81 GLY A O 1
ATOM 556 N N . THR A 1 82 ? -10.411 -9.988 6.691 1.00 97.75 82 THR A N 1
ATOM 557 C CA . THR A 1 82 ? -10.126 -8.715 6.009 1.00 97.75 82 THR A CA 1
ATOM 558 C C . THR A 1 82 ? -10.017 -7.550 6.984 1.00 97.75 82 THR A C 1
ATOM 560 O O . THR A 1 82 ? -10.792 -7.474 7.939 1.00 97.75 82 THR A O 1
ATOM 563 N N . LEU A 1 83 ? -9.162 -6.579 6.670 1.00 98.25 83 LEU A N 1
ATOM 564 C CA . LEU A 1 83 ? -9.131 -5.273 7.326 1.00 98.25 83 LEU A CA 1
ATOM 565 C C . LEU A 1 83 ? -9.640 -4.207 6.350 1.00 98.25 83 LEU A C 1
ATOM 567 O O . LEU A 1 83 ? -9.033 -3.994 5.310 1.00 98.25 83 LEU A O 1
ATOM 571 N N . SER A 1 84 ? -10.737 -3.524 6.664 1.00 98.69 84 SER A N 1
ATOM 572 C CA . SER A 1 84 ? -11.274 -2.430 5.846 1.00 98.69 84 SER A CA 1
ATOM 573 C C . SER A 1 84 ? -11.307 -1.142 6.655 1.00 98.69 84 SER A C 1
ATOM 575 O O . SER A 1 84 ? -12.040 -1.062 7.641 1.00 98.69 84 SER A O 1
ATOM 577 N N . ILE A 1 85 ? -10.551 -0.130 6.230 1.00 98.75 85 ILE A N 1
ATOM 578 C CA . ILE A 1 85 ? -10.493 1.177 6.893 1.00 98.75 85 ILE A CA 1
ATOM 579 C C . ILE A 1 85 ? -10.837 2.279 5.897 1.00 98.75 85 ILE A C 1
ATOM 581 O O . ILE A 1 85 ? -10.204 2.407 4.850 1.00 98.75 85 ILE A O 1
ATOM 585 N N . LYS A 1 86 ? -11.810 3.111 6.265 1.00 98.56 86 LYS A N 1
ATOM 586 C CA . LYS A 1 86 ? -12.104 4.372 5.585 1.00 98.56 86 LYS A CA 1
ATOM 587 C C . LYS A 1 86 ? -11.955 5.521 6.566 1.00 98.56 86 LYS A C 1
ATOM 589 O O . LYS A 1 86 ? -12.568 5.503 7.632 1.00 98.56 86 LYS A O 1
ATOM 594 N N . ALA A 1 87 ? -11.195 6.527 6.174 1.00 98.25 87 ALA A N 1
ATOM 595 C CA . ALA A 1 87 ? -10.986 7.738 6.944 1.00 98.25 87 ALA A CA 1
ATOM 596 C C . ALA A 1 87 ? -11.267 8.954 6.058 1.00 98.25 87 ALA A C 1
ATOM 598 O O . ALA A 1 87 ? -10.823 9.016 4.913 1.00 98.25 87 ALA A O 1
ATOM 599 N N . ASN A 1 88 ? -11.940 9.966 6.601 1.00 97.00 88 ASN A N 1
ATOM 600 C CA . ASN A 1 88 ? -11.982 11.297 5.978 1.00 97.00 88 ASN A CA 1
ATOM 601 C C . ASN A 1 88 ? -10.777 12.154 6.423 1.00 97.00 88 ASN A C 1
ATOM 603 O O . ASN A 1 88 ? -10.883 13.368 6.596 1.00 97.00 88 ASN A O 1
ATOM 607 N N . GLY A 1 89 ? -9.636 11.506 6.634 1.00 98.00 89 GLY A N 1
ATOM 608 C CA . GLY A 1 89 ? -8.358 12.065 7.054 1.00 98.00 89 GLY A CA 1
ATOM 609 C C . GLY A 1 89 ? -7.255 11.039 6.799 1.00 98.00 89 GLY A C 1
ATOM 610 O O . GLY A 1 89 ? -7.483 10.052 6.098 1.00 98.00 89 GLY A O 1
ATOM 611 N N . ASP A 1 90 ? -6.071 11.261 7.364 1.00 98.56 90 ASP A N 1
ATOM 612 C CA . ASP A 1 90 ? -4.958 10.323 7.203 1.00 98.56 90 ASP A CA 1
ATOM 613 C C . ASP A 1 90 ? -5.268 8.957 7.838 1.00 98.56 90 ASP A C 1
ATOM 615 O O . ASP A 1 90 ? -5.939 8.873 8.868 1.00 98.56 90 ASP A O 1
ATOM 619 N N . ILE A 1 91 ? -4.729 7.886 7.255 1.00 98.81 91 ILE A N 1
ATOM 620 C CA . ILE A 1 91 ? -4.670 6.555 7.871 1.00 98.81 91 ILE A CA 1
ATOM 621 C C . ILE A 1 91 ? -3.219 6.298 8.266 1.00 98.81 91 ILE A C 1
ATOM 623 O O . ILE A 1 91 ? -2.340 6.228 7.408 1.00 98.81 91 ILE A O 1
ATOM 627 N N . THR A 1 92 ? -2.950 6.140 9.558 1.00 98.19 92 THR A N 1
ATOM 628 C CA . THR A 1 92 ? -1.591 5.915 10.079 1.00 98.19 92 THR A CA 1
ATOM 629 C C . THR A 1 92 ? -1.553 4.750 11.059 1.00 98.19 92 THR A C 1
ATOM 631 O O . THR A 1 92 ? -2.593 4.265 11.508 1.00 98.19 92 THR A O 1
ATOM 634 N N . GLN A 1 93 ? -0.350 4.281 11.396 1.00 96.62 93 GLN A N 1
ATOM 635 C CA . GLN A 1 93 ? -0.171 3.192 12.351 1.00 96.62 93 GLN A CA 1
ATOM 636 C C . GLN A 1 93 ? 0.988 3.422 13.324 1.00 96.62 93 GLN A C 1
ATOM 638 O O . GLN A 1 93 ? 2.038 3.947 12.957 1.00 96.62 93 GLN A O 1
ATOM 643 N N . ASN A 1 94 ? 0.821 2.896 14.537 1.00 94.12 94 ASN A N 1
ATOM 644 C CA . ASN A 1 94 ? 1.837 2.796 15.586 1.00 94.12 94 ASN A CA 1
ATOM 645 C C . ASN A 1 94 ? 2.039 1.349 16.085 1.00 94.12 94 ASN A C 1
ATOM 647 O O . ASN A 1 94 ? 2.875 1.118 16.957 1.00 94.12 94 ASN A O 1
ATOM 651 N N . ILE A 1 95 ? 1.326 0.377 15.511 1.00 93.38 95 ILE A N 1
ATOM 652 C CA . ILE A 1 95 ? 1.444 -1.068 15.765 1.00 93.38 95 ILE A CA 1
ATOM 653 C C . ILE A 1 95 ? 1.730 -1.809 14.455 1.00 93.38 95 ILE A C 1
ATOM 655 O O . ILE A 1 95 ? 1.285 -1.367 13.396 1.00 93.38 95 ILE A O 1
ATOM 659 N N . ASP A 1 96 ? 2.484 -2.907 14.518 1.00 95.31 96 ASP A N 1
ATOM 660 C CA . ASP A 1 96 ? 2.635 -3.816 13.380 1.00 95.31 96 ASP A CA 1
ATOM 661 C C . ASP A 1 96 ? 1.320 -4.559 13.127 1.00 95.31 96 ASP A C 1
ATOM 663 O O . ASP A 1 96 ? 0.668 -5.029 14.063 1.00 95.31 96 ASP A O 1
ATOM 667 N N . LEU A 1 97 ? 0.924 -4.653 11.861 1.00 96.69 97 LEU A N 1
ATOM 668 C CA . LEU A 1 97 ? -0.307 -5.320 11.452 1.00 96.69 97 LEU A CA 1
ATOM 669 C C . LEU A 1 97 ? 0.002 -6.660 10.805 1.00 96.69 97 LEU A C 1
ATOM 671 O O . LEU A 1 97 ? 0.841 -6.734 9.914 1.00 96.69 97 LEU A O 1
ATOM 675 N N . ALA A 1 98 ? -0.727 -7.701 11.196 1.00 96.06 98 ALA A N 1
ATOM 676 C CA . ALA A 1 98 ? -0.693 -8.995 10.524 1.00 96.06 98 ALA A CA 1
ATOM 677 C C . ALA A 1 98 ? -2.101 -9.326 10.027 1.00 96.06 98 ALA A C 1
ATOM 679 O O . ALA A 1 98 ? -2.969 -9.706 10.813 1.00 96.06 98 ALA A O 1
ATOM 680 N N . VAL A 1 99 ? -2.340 -9.158 8.727 1.00 96.94 99 VAL A N 1
ATOM 681 C CA . VAL A 1 99 ? -3.663 -9.330 8.113 1.00 96.94 99 VAL A CA 1
ATOM 682 C C . VAL A 1 99 ? -3.610 -10.493 7.135 1.00 96.94 99 VAL A C 1
ATOM 684 O O . VAL A 1 99 ? -2.979 -10.410 6.081 1.00 96.94 99 VAL A O 1
ATOM 687 N N . ALA A 1 100 ? -4.281 -11.590 7.486 1.00 96.19 100 ALA A N 1
ATOM 688 C CA . ALA A 1 100 ? -4.295 -12.791 6.653 1.00 96.19 100 ALA A CA 1
ATOM 689 C C . ALA A 1 100 ? -5.173 -12.624 5.399 1.00 96.19 100 ALA A C 1
ATOM 691 O O . ALA A 1 100 ? -4.877 -13.206 4.354 1.00 96.19 100 ALA A O 1
ATOM 692 N N . GLY A 1 101 ? -6.249 -11.837 5.494 1.00 97.62 101 GLY A N 1
ATOM 693 C CA . GLY A 1 101 ? -7.092 -11.471 4.359 1.00 97.62 101 GLY A CA 1
ATOM 694 C C . GLY A 1 101 ? -6.619 -10.211 3.630 1.00 97.62 101 GLY A C 1
ATOM 695 O O . GLY A 1 101 ? -5.492 -9.745 3.778 1.00 97.62 101 GLY A O 1
ATOM 696 N N . THR A 1 102 ? -7.512 -9.645 2.821 1.00 98.69 102 THR A N 1
ATOM 697 C CA . THR A 1 102 ? -7.264 -8.385 2.113 1.00 98.69 102 THR A CA 1
ATOM 698 C C . THR A 1 102 ? -7.383 -7.190 3.056 1.00 98.69 102 THR A C 1
ATOM 700 O O . THR A 1 102 ? -8.364 -7.070 3.797 1.00 98.69 102 THR A O 1
ATOM 703 N N . THR A 1 103 ? -6.426 -6.272 2.966 1.00 98.88 103 THR A N 1
ATOM 704 C CA . THR A 1 103 ? -6.497 -4.936 3.561 1.00 98.88 103 THR A CA 1
ATOM 705 C C . THR A 1 103 ? -7.035 -3.952 2.521 1.00 98.88 103 THR A C 1
ATOM 707 O O . THR A 1 103 ? -6.466 -3.836 1.443 1.00 98.88 103 THR A O 1
ATOM 710 N N . THR A 1 104 ? -8.126 -3.245 2.811 1.00 98.94 104 THR A N 1
ATOM 711 C CA . THR A 1 104 ? -8.726 -2.219 1.938 1.00 98.94 104 THR A CA 1
ATOM 712 C C . THR A 1 104 ? -8.693 -0.868 2.638 1.00 98.94 104 THR A C 1
ATOM 714 O O . THR A 1 104 ? -9.192 -0.748 3.757 1.00 98.94 104 THR A O 1
ATOM 717 N N . LEU A 1 105 ? -8.110 0.142 1.991 1.00 98.94 105 LEU A N 1
ATOM 718 C CA . LEU A 1 105 ? -7.881 1.465 2.575 1.00 98.94 105 LEU A CA 1
ATOM 719 C C . LEU A 1 105 ? -8.473 2.566 1.687 1.00 98.94 105 LEU A C 1
ATOM 721 O O . LEU A 1 105 ? -8.261 2.581 0.474 1.00 98.94 105 LEU A O 1
ATOM 725 N N . GLU A 1 106 ? -9.193 3.506 2.294 1.00 98.81 106 GLU A N 1
ATOM 726 C CA . GLU A 1 106 ? -9.778 4.669 1.618 1.00 98.81 106 GLU A CA 1
ATOM 727 C C . GLU A 1 106 ? -9.552 5.934 2.459 1.00 98.81 106 GLU A C 1
ATOM 729 O O . GLU A 1 106 ? -10.170 6.098 3.509 1.00 98.81 106 GLU A O 1
ATOM 734 N N . ALA A 1 107 ? -8.677 6.831 1.997 1.00 98.69 107 ALA A N 1
ATOM 735 C CA . ALA A 1 107 ? -8.345 8.091 2.674 1.00 98.69 107 ALA A CA 1
ATOM 736 C C . ALA A 1 107 ? -8.688 9.343 1.837 1.00 98.69 107 ALA A C 1
ATOM 738 O O . ALA A 1 107 ? -8.306 10.463 2.183 1.00 98.69 107 ALA A O 1
ATOM 739 N N . GLY A 1 108 ? -9.382 9.191 0.702 1.00 98.50 108 GLY A N 1
ATOM 740 C CA . GLY A 1 108 ? -9.574 10.271 -0.267 1.00 98.50 108 GLY A CA 1
ATOM 741 C C . GLY A 1 108 ? -8.231 10.797 -0.786 1.00 98.50 108 GLY A C 1
ATOM 742 O O . GLY A 1 108 ? -7.415 10.031 -1.285 1.00 98.50 108 GLY A O 1
ATOM 743 N N . SER A 1 109 ? -7.994 12.103 -0.646 1.00 98.00 109 SER A N 1
ATOM 744 C CA . SER A 1 109 ? -6.718 12.753 -0.983 1.00 98.00 109 SER A CA 1
ATOM 745 C C . SER A 1 109 ? -5.707 12.785 0.172 1.00 98.00 109 SER A C 1
ATOM 747 O O . SER A 1 109 ? -4.661 13.418 0.040 1.00 98.00 109 SER A O 1
ATOM 749 N N . ASN A 1 110 ? -6.033 12.190 1.322 1.00 98.81 110 ASN A N 1
ATOM 750 C CA . ASN A 1 110 ? -5.188 12.198 2.519 1.00 98.81 110 ASN A CA 1
ATOM 751 C C . ASN A 1 110 ? -4.181 11.042 2.502 1.00 98.81 110 ASN A C 1
ATOM 753 O O . ASN A 1 110 ? -4.298 10.111 1.700 1.00 98.81 110 ASN A O 1
ATOM 757 N N . ALA A 1 111 ? -3.178 11.101 3.373 1.00 98.88 111 ALA A N 1
ATOM 758 C CA . ALA A 1 111 ? -2.085 10.143 3.367 1.00 98.88 111 ALA A CA 1
ATOM 759 C C . ALA A 1 111 ? -2.477 8.793 3.986 1.00 98.88 111 ALA A C 1
ATOM 761 O O . ALA A 1 111 ? -3.279 8.707 4.915 1.00 98.88 111 ALA A O 1
ATOM 762 N N . ILE A 1 112 ? -1.845 7.726 3.503 1.00 98.94 112 ILE A N 1
ATOM 763 C CA . ILE A 1 112 ? -1.915 6.380 4.073 1.00 98.94 112 ILE A CA 1
ATOM 764 C C . ILE A 1 112 ? -0.490 5.949 4.406 1.00 98.94 112 ILE A C 1
ATOM 766 O O . ILE A 1 112 ? 0.335 5.763 3.517 1.00 98.94 112 ILE A O 1
ATOM 770 N N . THR A 1 113 ? -0.183 5.772 5.686 1.00 98.81 113 THR A N 1
ATOM 771 C CA . THR A 1 113 ? 1.144 5.360 6.157 1.00 98.81 113 THR A CA 1
ATOM 772 C C . THR A 1 113 ? 1.032 4.104 7.009 1.00 98.81 113 THR A C 1
ATOM 774 O O . THR A 1 113 ? 0.827 4.181 8.219 1.00 98.81 113 THR A O 1
ATOM 777 N N . LEU A 1 114 ? 1.212 2.945 6.370 1.00 98.75 114 LEU A N 1
ATOM 778 C CA . LEU A 1 114 ? 1.320 1.630 7.007 1.00 98.75 114 LEU A CA 1
ATOM 779 C C . LEU A 1 114 ? 2.732 1.065 6.785 1.00 98.75 114 LEU A C 1
ATOM 781 O O . LEU A 1 114 ? 2.937 0.125 6.017 1.00 98.75 114 LEU A O 1
ATOM 785 N N . ASN A 1 115 ? 3.737 1.699 7.397 1.00 98.31 115 ASN A N 1
ATOM 786 C CA . ASN A 1 115 ? 5.149 1.549 7.019 1.00 98.31 115 ASN A CA 1
ATOM 787 C C . ASN A 1 115 ? 6.059 0.926 8.095 1.00 98.31 115 ASN A C 1
ATOM 789 O O . ASN A 1 115 ? 7.286 1.068 8.018 1.00 98.31 115 ASN A O 1
ATOM 793 N N . ARG A 1 116 ? 5.495 0.260 9.105 1.00 97.88 116 ARG A N 1
ATOM 794 C CA . ARG A 1 116 ? 6.305 -0.375 10.151 1.00 97.88 116 ARG A CA 1
ATOM 795 C C . ARG A 1 116 ? 6.963 -1.666 9.644 1.00 97.88 116 ARG A C 1
ATOM 797 O O . ARG A 1 116 ? 6.428 -2.300 8.737 1.00 97.88 116 ARG A O 1
ATOM 804 N N . PRO A 1 117 ? 8.159 -2.017 10.159 1.00 97.00 117 PRO A N 1
ATOM 805 C CA . PRO A 1 117 ? 8.995 -3.079 9.599 1.00 97.00 117 PRO A CA 1
ATOM 806 C C . PRO A 1 117 ? 8.355 -4.460 9.578 1.00 97.00 117 PRO A C 1
ATOM 808 O O . PRO A 1 117 ? 8.598 -5.183 8.618 1.00 97.00 117 PRO A O 1
ATOM 811 N N . ASP A 1 118 ? 7.541 -4.784 10.581 1.00 97.31 118 ASP A N 1
ATOM 812 C CA . ASP A 1 118 ? 7.047 -6.147 10.795 1.00 97.31 118 ASP A CA 1
ATOM 813 C C . ASP A 1 118 ? 5.581 -6.320 10.374 1.00 97.31 118 ASP A C 1
ATOM 815 O O . ASP A 1 118 ? 4.942 -7.319 10.704 1.00 97.31 118 ASP A O 1
ATOM 819 N N . ASN A 1 119 ? 5.045 -5.353 9.624 1.00 98.56 119 ASN A N 1
ATOM 820 C CA . ASN A 1 119 ? 3.778 -5.519 8.926 1.00 98.56 119 ASN A CA 1
ATOM 821 C C . ASN A 1 119 ? 3.809 -6.773 8.040 1.00 98.56 119 ASN A C 1
ATOM 823 O O . ASN A 1 119 ? 4.807 -7.048 7.380 1.00 98.56 119 ASN A O 1
ATOM 827 N N . ASN A 1 120 ? 2.704 -7.506 7.998 1.00 98.31 120 ASN A N 1
ATOM 828 C CA . ASN A 1 120 ? 2.545 -8.717 7.209 1.00 98.31 120 ASN A CA 1
ATOM 829 C C . ASN A 1 120 ? 1.131 -8.753 6.618 1.00 98.31 120 ASN A C 1
ATOM 831 O O . ASN A 1 120 ? 0.160 -9.134 7.279 1.00 98.31 120 ASN A O 1
ATOM 835 N N . PHE A 1 121 ? 1.019 -8.302 5.381 1.00 98.69 121 PHE A N 1
ATOM 836 C CA . PHE A 1 121 ? -0.192 -8.214 4.590 1.00 98.69 121 PHE A CA 1
ATOM 837 C C . PHE A 1 121 ? -0.176 -9.277 3.496 1.00 98.69 121 PHE A C 1
ATOM 839 O O . PHE A 1 121 ? 0.838 -9.537 2.861 1.00 98.69 121 PHE A O 1
ATOM 846 N N . SER A 1 122 ? -1.345 -9.842 3.205 1.00 98.19 122 SER A N 1
ATOM 847 C CA . SER A 1 122 ? -1.519 -10.680 2.018 1.00 98.19 122 SER A CA 1
ATOM 848 C C . SER A 1 122 ? -1.707 -9.820 0.760 1.00 98.19 122 SER A C 1
ATOM 850 O O . SER A 1 122 ? -0.840 -9.735 -0.110 1.00 98.19 122 SER A O 1
ATOM 852 N N . THR A 1 123 ? -2.845 -9.128 0.672 1.00 98.88 123 THR A N 1
ATOM 853 C CA . THR A 1 123 ? -3.181 -8.219 -0.432 1.00 98.88 123 THR A CA 1
ATOM 854 C C . THR A 1 123 ? -3.590 -6.866 0.123 1.00 98.88 123 THR A C 1
ATOM 856 O O . THR A 1 123 ? -4.369 -6.816 1.076 1.00 98.88 123 THR A O 1
ATOM 859 N N . VAL A 1 124 ? -3.131 -5.776 -0.493 1.00 98.94 124 VAL A N 1
ATOM 860 C CA . VAL A 1 124 ? -3.540 -4.412 -0.128 1.00 98.94 124 VAL A CA 1
ATOM 861 C C . VAL A 1 124 ? -4.226 -3.729 -1.308 1.00 98.94 124 VAL A C 1
ATOM 863 O O . VAL A 1 124 ? -3.656 -3.640 -2.389 1.00 98.94 124 VAL A O 1
ATOM 866 N N . ILE A 1 125 ? -5.445 -3.237 -1.089 1.00 98.94 125 ILE A N 1
ATOM 867 C CA . ILE A 1 125 ? -6.231 -2.411 -2.014 1.00 98.94 125 ILE A CA 1
ATOM 868 C C . ILE A 1 125 ? -6.239 -0.976 -1.488 1.00 98.94 125 ILE A C 1
ATOM 870 O O . ILE A 1 125 ? -6.551 -0.744 -0.316 1.00 98.94 125 ILE A O 1
ATOM 874 N N . ILE A 1 126 ? -5.953 -0.016 -2.367 1.00 98.94 126 ILE A N 1
ATOM 875 C CA . ILE A 1 126 ? -6.068 1.416 -2.077 1.00 98.94 126 ILE A CA 1
ATOM 876 C C . ILE A 1 126 ? -7.200 1.986 -2.926 1.00 98.94 126 ILE A C 1
ATOM 878 O O . ILE A 1 126 ? -7.003 2.334 -4.087 1.00 98.94 126 ILE A O 1
ATOM 882 N N . THR A 1 127 ? -8.393 2.105 -2.349 1.00 98.81 127 THR A N 1
ATOM 883 C CA . THR A 1 127 ? -9.557 2.670 -3.052 1.00 98.81 127 THR A CA 1
ATOM 884 C C . THR A 1 127 ? -9.315 4.130 -3.438 1.00 98.81 127 THR A C 1
ATOM 886 O O . THR A 1 127 ? -9.724 4.570 -4.507 1.00 98.81 127 THR A O 1
ATOM 889 N N . SER A 1 128 ? -8.643 4.883 -2.565 1.00 98.88 128 SER A N 1
ATOM 890 C CA . SER A 1 128 ? -8.161 6.241 -2.834 1.00 98.88 128 SER A CA 1
ATOM 891 C C . SER A 1 128 ? -7.151 6.651 -1.762 1.00 98.88 128 SER A C 1
ATOM 893 O O . SER A 1 128 ? -7.430 6.443 -0.575 1.00 98.88 128 SER A O 1
ATOM 895 N N . GLY A 1 129 ? -6.042 7.270 -2.155 1.00 98.81 129 GLY A N 1
ATOM 896 C CA . GLY A 1 129 ? -5.088 7.898 -1.242 1.00 98.81 129 GLY A CA 1
ATOM 897 C C . GLY A 1 129 ? -4.338 9.067 -1.885 1.00 98.81 129 GLY A C 1
ATOM 898 O O . GLY A 1 129 ? -4.188 9.131 -3.105 1.00 98.81 129 GLY A O 1
ATOM 899 N N . GLY A 1 130 ? -3.855 9.981 -1.045 1.00 98.81 130 GLY A N 1
ATOM 900 C CA . GLY A 1 130 ? -2.881 11.015 -1.386 1.00 98.81 130 GLY A CA 1
ATOM 901 C C . GLY A 1 130 ? -1.490 10.409 -1.531 1.00 98.81 130 GLY A C 1
ATOM 902 O O . GLY A 1 130 ? -1.218 9.722 -2.507 1.00 98.81 130 GLY A O 1
ATOM 903 N N . ASP A 1 131 ? -0.613 10.642 -0.557 1.00 98.94 131 ASP A N 1
ATOM 904 C CA . ASP A 1 131 ? 0.637 9.887 -0.436 1.00 98.94 131 ASP A CA 1
ATOM 905 C C . ASP A 1 131 ? 0.382 8.536 0.240 1.00 98.94 131 ASP A C 1
ATOM 907 O O . ASP A 1 131 ? -0.318 8.459 1.249 1.00 98.94 131 ASP A O 1
ATOM 911 N N . VAL A 1 132 ? 0.969 7.466 -0.288 1.00 98.94 132 VAL A N 1
ATOM 912 C CA . VAL A 1 132 ? 0.809 6.108 0.236 1.00 98.94 132 VAL A CA 1
ATOM 913 C C . VAL A 1 132 ? 2.176 5.491 0.493 1.00 98.94 132 VAL A C 1
ATOM 915 O O . VAL A 1 132 ? 2.978 5.328 -0.424 1.00 98.94 132 VAL A O 1
ATOM 918 N N . ALA A 1 133 ? 2.427 5.105 1.741 1.00 98.94 133 ALA A N 1
ATOM 919 C CA . ALA A 1 133 ? 3.623 4.397 2.170 1.00 98.94 133 ALA A CA 1
ATOM 920 C C . ALA A 1 133 ? 3.239 3.065 2.821 1.00 98.94 133 ALA A C 1
ATOM 922 O O . ALA A 1 133 ? 2.681 3.035 3.920 1.00 98.94 133 ALA A O 1
ATOM 923 N N . LEU A 1 134 ? 3.578 1.965 2.153 1.00 98.94 134 LEU A N 1
ATOM 924 C CA . LEU A 1 134 ? 3.368 0.602 2.626 1.00 98.94 134 LEU A CA 1
ATOM 925 C C . LEU A 1 134 ? 4.711 -0.070 2.892 1.00 98.94 134 LEU A C 1
ATOM 927 O O . LEU A 1 134 ? 5.661 0.048 2.110 1.00 98.94 134 LEU A O 1
ATOM 931 N N . ARG A 1 135 ? 4.779 -0.814 3.990 1.00 98.88 135 ARG A N 1
ATOM 932 C CA . ARG A 1 135 ? 5.861 -1.754 4.250 1.00 98.88 135 ARG A CA 1
ATOM 933 C C . ARG A 1 135 ? 5.283 -3.116 4.578 1.00 98.88 135 ARG A C 1
ATOM 935 O O . ARG A 1 135 ? 4.309 -3.186 5.320 1.00 98.88 135 ARG A O 1
ATOM 942 N N . ASP A 1 136 ? 5.919 -4.143 4.039 1.00 98.81 136 ASP A N 1
ATOM 943 C CA . ASP A 1 136 ? 5.629 -5.542 4.294 1.00 98.81 136 ASP A CA 1
ATOM 944 C C . ASP A 1 136 ? 6.927 -6.305 4.589 1.00 98.81 136 ASP A C 1
ATOM 946 O O . ASP A 1 136 ? 7.941 -6.108 3.914 1.00 98.81 136 ASP A O 1
ATOM 950 N N . ALA A 1 137 ? 6.919 -7.157 5.609 1.00 98.56 137 ALA A N 1
ATOM 951 C CA . ALA A 1 137 ? 8.059 -7.977 6.002 1.00 98.56 137 ALA A CA 1
ATOM 952 C C . ALA A 1 137 ? 8.299 -9.145 5.034 1.00 98.56 137 ALA A C 1
ATOM 954 O O . ALA A 1 137 ? 9.409 -9.677 4.973 1.00 98.56 137 ALA A O 1
ATOM 955 N N . GLY A 1 138 ? 7.273 -9.550 4.285 1.00 98.56 138 GLY A N 1
ATOM 956 C CA . GLY A 1 138 ? 7.301 -10.634 3.320 1.00 98.56 138 GLY A CA 1
ATOM 957 C C . GLY A 1 138 ? 6.949 -10.158 1.914 1.00 98.56 138 GLY A C 1
ATOM 958 O O . GLY A 1 138 ? 7.350 -9.079 1.472 1.00 98.56 138 GLY A O 1
ATOM 959 N N . ALA A 1 139 ? 6.272 -11.038 1.178 1.00 98.75 139 ALA A N 1
ATOM 960 C CA . ALA A 1 139 ? 5.754 -10.728 -0.143 1.00 98.75 139 ALA A CA 1
ATOM 961 C C . ALA A 1 139 ? 4.391 -10.042 -0.023 1.00 98.75 139 ALA A C 1
ATOM 963 O O . ALA A 1 139 ? 3.573 -10.456 0.792 1.00 98.75 139 ALA A O 1
ATOM 964 N N . ILE A 1 140 ? 4.131 -9.069 -0.893 1.00 98.88 140 ILE A N 1
ATOM 965 C CA . ILE A 1 140 ? 2.877 -8.313 -0.916 1.00 98.88 140 ILE A CA 1
ATOM 966 C C . ILE A 1 140 ? 2.244 -8.370 -2.305 1.00 98.88 140 ILE A C 1
ATOM 968 O O . ILE A 1 140 ? 2.918 -8.174 -3.321 1.00 98.88 140 ILE A O 1
ATOM 972 N N . ILE A 1 141 ? 0.932 -8.608 -2.338 1.00 98.94 141 ILE A N 1
ATOM 973 C CA . ILE A 1 141 ? 0.114 -8.456 -3.543 1.00 98.94 141 ILE A CA 1
ATOM 974 C C . ILE A 1 141 ? -0.539 -7.072 -3.510 1.00 98.94 141 ILE A C 1
ATOM 976 O O . ILE A 1 141 ? -1.300 -6.735 -2.601 1.00 98.94 141 ILE A O 1
ATOM 980 N N . LEU A 1 142 ? -0.259 -6.261 -4.519 1.00 98.94 142 LEU A N 1
ATOM 981 C CA . LEU A 1 142 ? -0.909 -4.979 -4.737 1.00 98.94 142 LEU A CA 1
ATOM 982 C C . LEU A 1 142 ? -2.225 -5.232 -5.476 1.00 98.94 142 LEU A C 1
ATOM 984 O O . LEU A 1 142 ? -2.247 -5.561 -6.662 1.00 98.94 142 LEU A O 1
ATOM 988 N N . GLY A 1 143 ? -3.340 -5.111 -4.762 1.00 98.88 143 GLY A N 1
ATOM 989 C CA . GLY A 1 143 ? -4.655 -5.054 -5.388 1.00 98.88 143 GLY A CA 1
ATOM 990 C C . GLY A 1 143 ? -4.837 -3.740 -6.152 1.00 98.88 143 GLY A C 1
ATOM 991 O O . GLY A 1 143 ? -3.892 -2.973 -6.320 1.00 98.88 143 GLY A O 1
ATOM 992 N N . ALA A 1 144 ? -6.059 -3.451 -6.603 1.00 98.88 144 ALA A N 1
ATOM 993 C CA . ALA A 1 144 ? -6.331 -2.179 -7.270 1.00 98.88 144 ALA A CA 1
ATOM 994 C C . ALA A 1 144 ? -5.936 -0.985 -6.377 1.00 98.88 144 ALA A C 1
ATOM 996 O O . ALA A 1 144 ? -6.238 -0.970 -5.178 1.00 98.88 144 ALA A O 1
ATOM 997 N N . ALA A 1 145 ? -5.264 0.001 -6.964 1.00 98.94 145 ALA A N 1
ATOM 998 C CA . ALA A 1 145 ? -4.786 1.179 -6.258 1.00 98.94 145 ALA A CA 1
ATOM 999 C C . ALA A 1 145 ? -5.085 2.452 -7.053 1.00 98.94 145 ALA A C 1
ATOM 1001 O O . ALA A 1 145 ? -4.767 2.537 -8.236 1.00 98.94 145 ALA A O 1
ATOM 1002 N N . THR A 1 146 ? -5.663 3.454 -6.392 1.00 98.94 146 THR A N 1
ATOM 1003 C CA . THR A 1 146 ? -5.794 4.820 -6.912 1.00 98.94 146 THR A CA 1
ATOM 1004 C C . THR A 1 146 ? -5.071 5.774 -5.972 1.00 98.94 146 THR A C 1
ATOM 1006 O O . THR A 1 146 ? -5.504 5.988 -4.836 1.00 98.94 146 THR A O 1
ATOM 1009 N N . VAL A 1 147 ? -3.953 6.335 -6.435 1.00 98.94 147 VAL A N 1
ATOM 1010 C CA . VAL A 1 147 ? -3.054 7.152 -5.608 1.00 98.94 147 VAL A CA 1
ATOM 1011 C C . VAL A 1 147 ? -2.715 8.450 -6.328 1.00 98.94 147 VAL A C 1
ATOM 1013 O O . VAL A 1 147 ? -2.108 8.440 -7.399 1.00 98.94 147 VAL A O 1
ATOM 1016 N N . THR A 1 148 ? -3.093 9.583 -5.733 1.00 98.75 148 THR A N 1
ATOM 1017 C CA . THR A 1 148 ? -2.872 10.901 -6.350 1.00 98.75 148 THR A CA 1
ATOM 1018 C C . THR A 1 148 ? -1.485 11.486 -6.052 1.00 98.75 148 THR A C 1
ATOM 1020 O O . THR A 1 148 ? -1.011 12.386 -6.747 1.00 98.75 148 THR A O 1
ATOM 1023 N N . GLY A 1 149 ? -0.841 11.017 -4.984 1.00 98.69 149 GLY A N 1
ATOM 1024 C CA . GLY A 1 149 ? 0.492 11.423 -4.548 1.00 98.69 149 GLY A CA 1
ATOM 1025 C C . GLY A 1 149 ? 1.551 10.363 -4.838 1.00 98.69 149 GLY A C 1
ATOM 1026 O O . GLY A 1 149 ? 1.462 9.591 -5.792 1.00 98.69 149 GLY A O 1
ATOM 1027 N N . THR A 1 150 ? 2.599 10.354 -4.022 1.00 98.75 150 THR A N 1
ATOM 1028 C CA . THR A 1 150 ? 3.660 9.347 -4.075 1.00 98.75 150 THR A CA 1
ATOM 1029 C C . THR A 1 150 ? 3.140 7.977 -3.651 1.00 98.75 150 THR A C 1
ATOM 1031 O O . THR A 1 150 ? 2.376 7.866 -2.696 1.00 98.75 150 THR A O 1
ATOM 1034 N N . TYR A 1 151 ? 3.588 6.924 -4.335 1.00 98.94 151 TYR A N 1
ATOM 1035 C CA . TYR A 1 151 ? 3.301 5.545 -3.954 1.00 98.94 151 TYR A CA 1
ATOM 1036 C C . TYR A 1 151 ? 4.599 4.806 -3.639 1.00 98.94 151 TYR A C 1
ATOM 1038 O O . TYR A 1 151 ? 5.380 4.480 -4.532 1.00 98.94 151 TYR A O 1
ATOM 1046 N N . ALA A 1 152 ? 4.859 4.578 -2.355 1.00 98.94 152 ALA A N 1
ATOM 1047 C CA . ALA A 1 152 ? 6.054 3.918 -1.855 1.00 98.94 152 ALA A CA 1
ATOM 1048 C C . ALA A 1 152 ? 5.699 2.560 -1.239 1.00 98.94 152 ALA A C 1
ATOM 1050 O O . ALA A 1 152 ? 5.003 2.494 -0.229 1.00 98.94 152 ALA A O 1
ATOM 1051 N N . VAL A 1 153 ? 6.226 1.478 -1.810 1.00 98.94 153 VAL A N 1
ATOM 1052 C CA . VAL A 1 153 ? 6.066 0.112 -1.294 1.00 98.94 153 VAL A CA 1
ATOM 1053 C C . VAL A 1 153 ? 7.441 -0.475 -1.005 1.00 98.94 153 VAL A C 1
ATOM 1055 O O . VAL A 1 153 ? 8.317 -0.511 -1.868 1.00 98.94 153 VAL A O 1
ATOM 1058 N N . THR A 1 154 ? 7.644 -0.943 0.222 1.00 98.94 154 THR A N 1
ATOM 1059 C CA . THR A 1 154 ? 8.832 -1.710 0.617 1.00 98.94 154 THR A CA 1
ATOM 1060 C C . THR A 1 154 ? 8.406 -3.107 1.033 1.00 98.94 154 THR A C 1
ATOM 1062 O O . THR A 1 154 ? 7.616 -3.233 1.959 1.00 98.94 154 THR A O 1
ATOM 1065 N N . ALA A 1 155 ? 8.948 -4.136 0.396 1.00 98.88 155 ALA A N 1
ATOM 1066 C CA . ALA A 1 155 ? 8.657 -5.527 0.713 1.00 98.88 155 ALA A CA 1
ATOM 1067 C C . ALA A 1 155 ? 9.946 -6.278 1.067 1.00 98.88 155 ALA A C 1
ATOM 1069 O O . ALA A 1 155 ? 10.981 -6.109 0.415 1.00 98.88 155 ALA A O 1
ATOM 1070 N N . GLY A 1 156 ? 9.879 -7.126 2.093 1.00 98.75 156 GLY A N 1
ATOM 1071 C CA . GLY A 1 156 ? 10.914 -8.109 2.426 1.00 98.75 156 GLY A CA 1
ATOM 1072 C C . GLY A 1 156 ? 10.857 -9.378 1.566 1.00 98.75 156 GLY A C 1
ATOM 1073 O O . GLY A 1 156 ? 11.598 -10.324 1.826 1.00 98.75 156 GLY A O 1
ATOM 1074 N N . GLY A 1 157 ? 9.994 -9.393 0.549 1.00 98.81 157 GLY A N 1
ATOM 1075 C CA . GLY A 1 157 ? 9.765 -10.466 -0.412 1.00 98.81 157 GLY A CA 1
ATOM 1076 C C . GLY A 1 157 ? 9.350 -9.921 -1.782 1.00 98.81 157 GLY A C 1
ATOM 1077 O O . GLY A 1 157 ? 9.602 -8.763 -2.112 1.00 98.81 157 GLY A O 1
ATOM 1078 N N . ALA A 1 158 ? 8.734 -10.773 -2.605 1.00 98.88 158 ALA A N 1
ATOM 1079 C CA . ALA A 1 158 ? 8.276 -10.382 -3.938 1.00 98.88 158 ALA A CA 1
ATOM 1080 C C . ALA A 1 158 ? 7.125 -9.364 -3.879 1.00 98.88 158 ALA A C 1
ATOM 1082 O O . ALA A 1 158 ? 6.300 -9.400 -2.967 1.00 98.88 158 ALA A O 1
ATOM 1083 N N . VAL A 1 159 ? 7.049 -8.496 -4.886 1.00 99.00 159 VAL A N 1
ATOM 1084 C CA . VAL A 1 159 ? 5.921 -7.576 -5.088 1.00 99.00 159 VAL A CA 1
ATOM 1085 C C . VAL A 1 159 ? 5.227 -7.971 -6.380 1.00 99.00 159 VAL A C 1
ATOM 1087 O O . VAL A 1 159 ? 5.851 -7.931 -7.440 1.00 99.00 159 VAL A O 1
ATOM 1090 N N . THR A 1 160 ? 3.955 -8.346 -6.303 1.00 98.94 160 THR A N 1
ATOM 1091 C CA . THR A 1 160 ? 3.115 -8.578 -7.487 1.00 98.94 160 THR A CA 1
ATOM 1092 C C . THR A 1 160 ? 1.912 -7.651 -7.458 1.00 98.94 160 THR A C 1
ATOM 1094 O O . THR A 1 160 ? 1.557 -7.164 -6.388 1.00 98.94 160 THR A O 1
ATOM 1097 N N . ASN A 1 161 ? 1.251 -7.415 -8.586 1.00 98.81 161 ASN A N 1
ATOM 1098 C CA . ASN A 1 161 ? -0.084 -6.827 -8.585 1.00 98.81 161 ASN A CA 1
ATOM 1099 C C . ASN A 1 161 ? -1.146 -7.841 -9.035 1.00 98.81 161 ASN A C 1
ATOM 1101 O O . ASN A 1 161 ? -0.839 -8.873 -9.620 1.00 98.81 161 ASN A O 1
ATOM 1105 N N . SER A 1 162 ? -2.396 -7.568 -8.676 1.00 98.62 162 SER A N 1
ATOM 1106 C CA . SER A 1 162 ? -3.574 -8.349 -9.082 1.00 98.62 162 SER A CA 1
ATOM 1107 C C . SER A 1 162 ? -4.732 -7.446 -9.525 1.00 98.62 162 SER A C 1
ATOM 1109 O O . SER A 1 162 ? -5.901 -7.832 -9.466 1.00 98.62 162 SER A O 1
ATOM 1111 N N . GLY A 1 163 ? -4.426 -6.184 -9.817 1.00 98.56 163 GLY A N 1
ATOM 1112 C CA . GLY A 1 163 ? -5.376 -5.157 -10.211 1.00 98.56 163 GLY A CA 1
ATOM 1113 C C . GLY A 1 163 ? -4.659 -3.897 -10.683 1.00 98.56 163 GLY A C 1
ATOM 1114 O O . GLY A 1 163 ? -3.459 -3.721 -10.444 1.00 98.56 163 GLY A O 1
ATOM 1115 N N . THR A 1 164 ? -5.414 -3.016 -11.340 1.00 98.81 164 THR A N 1
ATOM 1116 C CA . THR A 1 164 ? -4.924 -1.743 -11.880 1.00 98.81 164 THR A CA 1
ATOM 1117 C C . THR A 1 164 ? -4.211 -0.907 -10.825 1.00 98.81 164 THR A C 1
ATOM 1119 O O . THR A 1 164 ? -4.784 -0.604 -9.776 1.00 98.81 164 THR A O 1
ATOM 1122 N N . GLN A 1 165 ? -2.991 -0.484 -11.139 1.00 98.88 165 GLN A N 1
ATOM 1123 C CA . GLN A 1 165 ? -2.291 0.575 -10.421 1.00 98.88 165 GLN A CA 1
ATOM 1124 C C . GLN A 1 165 ? -2.496 1.903 -11.166 1.00 98.88 165 GLN A C 1
ATOM 1126 O O . GLN A 1 165 ? -1.850 2.130 -12.179 1.00 98.88 165 GLN A O 1
ATOM 1131 N N . GLU A 1 166 ? -3.389 2.769 -10.686 1.00 98.88 166 GLU A N 1
ATOM 1132 C CA . GLU A 1 166 ? -3.613 4.123 -11.220 1.00 98.88 166 GLU A CA 1
ATOM 1133 C C . GLU A 1 166 ? -2.908 5.133 -10.307 1.00 98.88 166 GLU A C 1
ATOM 1135 O O . GLU A 1 166 ? -3.436 5.534 -9.262 1.00 98.88 166 GLU A O 1
ATOM 1140 N N . ILE A 1 167 ? -1.677 5.501 -10.667 1.00 98.88 167 ILE A N 1
ATOM 1141 C CA . ILE A 1 167 ? -0.779 6.267 -9.798 1.00 98.88 167 ILE A CA 1
ATOM 1142 C C . ILE A 1 167 ? -0.315 7.525 -10.523 1.00 98.88 167 ILE A C 1
ATOM 1144 O O . ILE A 1 167 ? 0.448 7.462 -11.490 1.00 98.88 167 ILE A O 1
ATOM 1148 N N . THR A 1 168 ? -0.728 8.694 -10.033 1.00 98.75 168 THR A N 1
ATOM 1149 C CA . THR A 1 168 ? -0.362 9.957 -10.690 1.00 98.75 168 THR A CA 1
ATOM 1150 C C . THR A 1 168 ? 0.988 10.504 -10.231 1.00 98.75 168 THR A C 1
ATOM 1152 O O . THR A 1 168 ? 1.628 11.256 -10.965 1.00 98.75 168 THR A O 1
ATOM 1155 N N . GLY A 1 169 ? 1.425 10.169 -9.013 1.00 98.62 169 GLY A N 1
ATOM 1156 C CA . GLY A 1 169 ? 2.724 10.581 -8.481 1.00 98.62 169 GLY A CA 1
ATOM 1157 C C . GLY A 1 169 ? 3.826 9.539 -8.670 1.00 98.62 169 GLY A C 1
ATOM 1158 O O . GLY A 1 169 ? 3.673 8.524 -9.346 1.00 98.62 169 GLY A O 1
ATOM 1159 N N . ILE A 1 170 ? 4.999 9.821 -8.094 1.00 98.88 170 ILE A N 1
ATOM 1160 C CA . ILE A 1 170 ? 6.176 8.950 -8.221 1.00 98.88 170 ILE A CA 1
ATOM 1161 C C . ILE A 1 170 ? 5.888 7.600 -7.565 1.00 98.88 170 ILE A C 1
ATOM 1163 O O . ILE A 1 170 ? 5.552 7.547 -6.381 1.00 98.88 170 ILE A O 1
ATOM 1167 N N . THR A 1 171 ? 6.129 6.523 -8.309 1.00 98.94 171 THR A N 1
ATOM 1168 C CA . THR A 1 171 ? 6.062 5.154 -7.790 1.00 98.94 171 THR A CA 1
ATOM 1169 C C . THR A 1 171 ? 7.458 4.694 -7.381 1.00 98.94 171 THR A C 1
ATOM 1171 O O . THR A 1 171 ? 8.413 4.822 -8.146 1.00 98.94 171 THR A O 1
ATOM 1174 N N . THR A 1 172 ? 7.604 4.176 -6.163 1.00 98.94 172 THR A N 1
ATOM 1175 C CA . THR A 1 172 ? 8.850 3.598 -5.644 1.00 98.94 172 THR A CA 1
ATOM 1176 C C . THR A 1 172 ? 8.573 2.220 -5.063 1.00 98.94 172 THR A C 1
ATOM 1178 O O . THR A 1 172 ? 7.913 2.109 -4.034 1.00 98.94 172 THR A O 1
ATOM 1181 N N . ILE A 1 173 ? 9.119 1.179 -5.689 1.00 98.94 173 ILE A N 1
ATOM 1182 C CA . ILE A 1 173 ? 9.017 -0.205 -5.220 1.00 98.94 173 ILE A CA 1
ATOM 1183 C C . ILE A 1 173 ? 10.401 -0.697 -4.799 1.00 98.94 173 ILE A C 1
ATOM 1185 O O . ILE A 1 173 ? 11.351 -0.672 -5.583 1.00 98.94 173 ILE A O 1
ATOM 1189 N N . SER A 1 174 ? 10.523 -1.162 -3.560 1.00 98.88 174 SER A N 1
ATOM 1190 C CA . SER A 1 174 ? 11.751 -1.742 -3.019 1.00 98.88 174 SER A CA 1
ATOM 1191 C C . SER A 1 174 ? 11.505 -3.181 -2.582 1.00 98.88 174 SER A C 1
ATOM 1193 O O . SER A 1 174 ? 10.941 -3.409 -1.517 1.00 98.88 174 SER A O 1
ATOM 1195 N N . ALA A 1 175 ? 11.976 -4.134 -3.384 1.00 98.75 175 ALA A N 1
ATOM 1196 C CA . ALA A 1 175 ? 11.923 -5.577 -3.152 1.00 98.75 175 ALA A CA 1
ATOM 1197 C C . ALA A 1 175 ? 13.333 -6.171 -3.328 1.00 98.75 175 ALA A C 1
ATOM 1199 O O . ALA A 1 175 ? 13.591 -6.996 -4.203 1.00 98.75 175 ALA A O 1
ATOM 1200 N N . SER A 1 176 ? 14.301 -5.666 -2.557 1.00 98.19 176 SER A N 1
ATOM 1201 C CA . SER A 1 176 ? 15.724 -5.981 -2.746 1.00 98.19 176 SER A CA 1
ATOM 1202 C C . SER A 1 176 ? 15.992 -7.490 -2.697 1.00 98.19 176 SER A C 1
ATOM 1204 O O . SER A 1 176 ? 15.702 -8.143 -1.700 1.00 98.19 176 SER A O 1
ATOM 1206 N N . GLY A 1 177 ? 16.558 -8.039 -3.776 1.00 98.31 177 GLY A N 1
ATOM 1207 C CA . GLY A 1 177 ? 16.819 -9.477 -3.913 1.00 98.31 177 GLY A CA 1
ATOM 1208 C C . GLY A 1 177 ? 15.616 -10.322 -4.354 1.00 98.31 177 GLY A C 1
ATOM 1209 O O . GLY A 1 177 ? 15.790 -11.516 -4.586 1.00 98.31 177 GLY A O 1
ATOM 1210 N N . TYR A 1 178 ? 14.439 -9.720 -4.538 1.00 98.88 178 TYR A N 1
ATOM 1211 C CA . TYR A 1 178 ? 13.199 -10.394 -4.930 1.00 98.88 178 TYR A CA 1
ATOM 1212 C C . TYR A 1 178 ? 12.594 -9.805 -6.202 1.00 98.88 178 TYR A C 1
ATOM 1214 O O . TYR A 1 178 ? 12.973 -8.731 -6.664 1.00 98.88 178 TYR A O 1
ATOM 1222 N N . ASN A 1 179 ? 11.650 -10.530 -6.794 1.00 98.88 179 ASN A N 1
ATOM 1223 C CA . ASN A 1 179 ? 11.027 -10.110 -8.041 1.00 98.88 179 ASN A CA 1
ATOM 1224 C C . ASN A 1 179 ? 9.974 -9.021 -7.816 1.00 98.88 179 ASN A C 1
ATOM 1226 O O . ASN A 1 179 ? 9.284 -9.008 -6.795 1.00 98.88 179 ASN A O 1
ATOM 1230 N N . VAL A 1 180 ? 9.833 -8.154 -8.815 1.00 98.94 180 VAL A N 1
ATOM 1231 C CA . VAL A 1 180 ? 8.742 -7.186 -8.929 1.00 98.94 180 VAL A CA 1
ATOM 1232 C C . VAL A 1 180 ? 7.998 -7.466 -10.228 1.00 98.94 180 VAL A C 1
ATOM 1234 O O . VAL A 1 180 ? 8.595 -7.450 -11.304 1.00 98.94 180 VAL A O 1
ATOM 1237 N N . THR A 1 181 ? 6.702 -7.735 -10.139 1.00 98.94 181 THR A N 1
ATOM 1238 C CA . THR A 1 181 ? 5.842 -8.038 -11.286 1.00 98.94 181 THR A CA 1
ATOM 1239 C C . THR A 1 181 ? 4.608 -7.151 -11.219 1.00 98.94 181 THR A C 1
ATOM 1241 O O . THR A 1 181 ? 3.733 -7.357 -10.388 1.00 98.94 181 THR A O 1
ATOM 1244 N N . LEU A 1 182 ? 4.581 -6.124 -12.062 1.00 98.88 182 LEU A N 1
ATOM 1245 C CA . LEU A 1 182 ? 3.480 -5.179 -12.212 1.00 98.88 182 LEU A CA 1
ATOM 1246 C C . LEU A 1 182 ? 2.948 -5.304 -13.644 1.00 98.88 182 LEU A C 1
ATOM 1248 O O . LEU A 1 182 ? 3.217 -4.439 -14.473 1.00 98.88 182 LEU A O 1
ATOM 1252 N N . ASP A 1 183 ? 2.301 -6.421 -13.970 1.00 98.62 183 ASP A N 1
ATOM 1253 C CA . ASP A 1 183 ? 2.077 -6.880 -15.351 1.00 98.62 183 ASP A CA 1
ATOM 1254 C C . ASP A 1 183 ? 0.627 -6.782 -15.850 1.00 98.62 183 ASP A C 1
ATOM 1256 O O . ASP A 1 183 ? 0.335 -7.150 -16.988 1.00 98.62 183 ASP A O 1
ATOM 1260 N N . GLU A 1 184 ? -0.270 -6.219 -15.043 1.00 98.75 184 GLU A N 1
ATOM 1261 C CA . GLU A 1 184 ? -1.618 -5.859 -15.495 1.00 98.75 184 GLU A CA 1
ATOM 1262 C C . GLU A 1 184 ? -1.556 -4.806 -16.614 1.00 98.75 184 GLU A C 1
ATOM 1264 O O . GLU A 1 184 ? -0.952 -3.743 -16.460 1.00 98.75 184 GLU A O 1
ATOM 1269 N N . THR A 1 185 ? -2.236 -5.061 -17.736 1.00 98.50 185 THR A N 1
ATOM 1270 C CA . THR A 1 185 ? -2.208 -4.176 -18.920 1.00 98.50 185 THR A CA 1
ATOM 1271 C C . THR A 1 185 ? -2.857 -2.814 -18.697 1.00 98.50 185 THR A C 1
ATOM 1273 O O . THR A 1 185 ? -2.732 -1.934 -19.538 1.00 98.50 185 THR A O 1
ATOM 1276 N N . THR A 1 186 ? -3.597 -2.672 -17.601 1.00 98.62 186 THR A N 1
ATOM 1277 C CA . THR A 1 186 ? -4.323 -1.464 -17.196 1.00 98.62 186 THR A CA 1
ATOM 1278 C C . THR A 1 186 ? -3.564 -0.636 -16.165 1.00 98.62 186 THR A C 1
ATOM 1280 O O . THR A 1 186 ? -4.090 0.361 -15.685 1.00 98.62 186 THR A O 1
ATOM 1283 N N . ASN A 1 187 ? -2.364 -1.056 -15.758 1.00 98.88 187 ASN A N 1
ATOM 1284 C CA . ASN A 1 187 ? -1.489 -0.231 -14.931 1.00 98.88 187 ASN A CA 1
ATOM 1285 C C . ASN A 1 187 ? -1.172 1.086 -15.637 1.00 98.88 187 ASN A C 1
ATOM 1287 O O . ASN A 1 187 ? -0.902 1.090 -16.829 1.00 98.88 187 ASN A O 1
ATOM 1291 N N . ASN A 1 188 ? -1.158 2.187 -14.900 1.00 98.81 188 ASN A N 1
ATOM 1292 C CA . ASN A 1 188 ? -0.934 3.513 -15.448 1.00 98.81 188 ASN A CA 1
ATOM 1293 C C . ASN A 1 188 ? -0.162 4.362 -14.430 1.00 98.81 188 ASN A C 1
ATOM 1295 O O . ASN A 1 188 ? -0.702 4.848 -13.429 1.00 98.81 188 ASN A O 1
ATOM 1299 N N . PHE A 1 189 ? 1.134 4.515 -14.684 1.00 98.88 189 PHE A N 1
ATOM 1300 C CA . PHE A 1 189 ? 2.080 5.258 -13.866 1.00 98.88 189 PHE A CA 1
ATOM 1301 C C . PHE A 1 189 ? 2.423 6.583 -14.552 1.00 98.88 189 PHE A C 1
ATOM 1303 O O . PHE A 1 189 ? 3.323 6.673 -15.386 1.00 98.88 189 PHE A O 1
ATOM 1310 N N . ALA A 1 190 ? 1.745 7.662 -14.157 1.00 98.56 190 ALA A N 1
ATOM 1311 C CA . ALA A 1 190 ? 1.882 8.950 -14.846 1.00 98.56 190 ALA A CA 1
ATOM 1312 C C . ALA A 1 190 ? 3.214 9.679 -14.564 1.00 98.56 190 ALA A C 1
ATOM 1314 O O . ALA A 1 190 ? 3.562 10.643 -15.252 1.00 98.56 190 ALA A O 1
ATOM 1315 N N . ALA A 1 191 ? 3.958 9.258 -13.537 1.00 98.69 191 ALA A N 1
ATOM 1316 C CA . ALA A 1 191 ? 5.241 9.840 -13.153 1.00 98.69 191 ALA A CA 1
ATOM 1317 C C . ALA A 1 191 ? 6.352 8.782 -13.077 1.00 98.69 191 ALA A C 1
ATOM 1319 O O . ALA A 1 191 ? 6.164 7.615 -13.402 1.00 98.69 191 ALA A O 1
ATOM 1320 N N . ALA A 1 192 ? 7.551 9.203 -12.661 1.00 98.75 192 ALA A N 1
ATOM 1321 C CA . ALA A 1 192 ? 8.717 8.328 -12.651 1.00 98.75 192 ALA A CA 1
ATOM 1322 C C . ALA A 1 192 ? 8.500 7.070 -11.785 1.00 98.75 192 ALA A C 1
ATOM 1324 O O . ALA A 1 192 ? 8.159 7.177 -10.603 1.00 98.75 192 ALA A O 1
ATOM 1325 N N . VAL A 1 193 ? 8.791 5.900 -12.356 1.00 98.88 193 VAL A N 1
ATOM 1326 C CA . VAL A 1 193 ? 8.740 4.592 -11.690 1.00 98.88 193 VAL A CA 1
ATOM 1327 C C . VAL A 1 193 ? 10.151 4.170 -11.287 1.00 98.88 193 VAL A C 1
ATOM 1329 O O . VAL A 1 193 ? 11.034 4.029 -12.131 1.00 98.88 193 VAL A O 1
ATOM 1332 N N . LYS A 1 194 ? 10.384 3.994 -9.987 1.00 98.88 194 LYS A N 1
ATOM 1333 C CA . LYS A 1 194 ? 11.678 3.625 -9.394 1.00 98.88 194 LYS A CA 1
ATOM 1334 C C . LYS A 1 194 ? 11.575 2.237 -8.785 1.00 98.88 194 LYS A C 1
ATOM 1336 O O . LYS A 1 194 ? 10.747 2.029 -7.899 1.00 98.88 194 LYS A O 1
ATOM 1341 N N . ILE A 1 195 ? 12.409 1.298 -9.223 1.00 98.88 195 ILE A N 1
ATOM 1342 C CA . ILE A 1 195 ? 12.333 -0.090 -8.751 1.00 98.88 195 ILE A CA 1
ATOM 1343 C C . ILE A 1 195 ? 13.702 -0.590 -8.294 1.00 98.88 195 ILE A C 1
ATOM 1345 O O . ILE A 1 195 ? 14.703 -0.459 -8.996 1.00 98.88 195 ILE A O 1
ATOM 1349 N N . THR A 1 196 ? 13.736 -1.198 -7.110 1.00 98.94 196 THR A N 1
ATOM 1350 C CA . THR A 1 196 ? 14.839 -2.053 -6.656 1.00 98.94 196 THR A CA 1
ATOM 1351 C C . THR A 1 196 ? 14.337 -3.490 -6.583 1.00 98.94 196 THR A C 1
ATOM 1353 O O . THR A 1 196 ? 13.434 -3.768 -5.797 1.00 98.94 196 THR A O 1
ATOM 1356 N N . GLY A 1 197 ? 14.906 -4.394 -7.381 1.00 98.75 197 GLY A N 1
ATOM 1357 C CA . GLY A 1 197 ? 14.456 -5.788 -7.470 1.00 98.75 197 GLY A CA 1
ATOM 1358 C C . GLY A 1 197 ? 15.481 -6.721 -8.119 1.00 98.75 197 GLY A C 1
ATOM 1359 O O . GLY A 1 197 ? 16.515 -6.285 -8.623 1.00 98.75 197 GLY A O 1
ATOM 1360 N N . ALA A 1 198 ? 15.207 -8.023 -8.096 1.00 98.62 198 ALA A N 1
ATOM 1361 C CA . ALA A 1 198 ? 15.993 -9.038 -8.788 1.00 98.62 198 ALA A CA 1
ATOM 1362 C C . ALA A 1 198 ? 15.564 -9.153 -10.251 1.00 98.62 198 ALA A C 1
ATOM 1364 O O . ALA A 1 198 ? 16.294 -8.728 -11.138 1.00 98.62 198 ALA A O 1
ATOM 1365 N N . VAL A 1 199 ? 14.366 -9.671 -10.511 1.00 98.69 199 VAL A N 1
ATOM 1366 C CA . VAL A 1 199 ? 13.734 -9.627 -11.835 1.00 98.69 199 VAL A CA 1
ATOM 1367 C C . VAL A 1 199 ? 12.577 -8.646 -11.782 1.00 98.69 199 VAL A C 1
ATOM 1369 O O . VAL A 1 199 ? 11.778 -8.692 -10.848 1.00 98.69 199 VAL A O 1
ATOM 1372 N N . VAL A 1 200 ? 12.486 -7.766 -12.773 1.00 98.94 200 VAL A N 1
ATOM 1373 C CA . VAL A 1 200 ? 11.438 -6.749 -12.845 1.00 98.94 200 VAL A CA 1
ATOM 1374 C C . VAL A 1 200 ? 10.662 -6.907 -14.144 1.00 98.94 200 VAL A C 1
ATOM 1376 O O . VAL A 1 200 ? 11.253 -6.958 -15.219 1.00 98.94 200 VAL A O 1
ATOM 1379 N N . THR A 1 201 ? 9.341 -6.989 -14.033 1.00 98.88 201 THR A N 1
ATOM 1380 C CA . THR A 1 201 ? 8.383 -6.928 -15.142 1.00 98.88 201 THR A CA 1
ATOM 1381 C C . THR A 1 201 ? 7.404 -5.802 -14.853 1.00 98.88 201 THR A C 1
ATOM 1383 O O . THR A 1 201 ? 6.801 -5.792 -13.781 1.00 98.88 201 THR A O 1
ATOM 1386 N N . VAL A 1 202 ? 7.267 -4.855 -15.777 1.00 98.88 202 VAL A N 1
ATOM 1387 C CA . VAL A 1 202 ? 6.301 -3.754 -15.680 1.00 98.88 202 VAL A CA 1
ATOM 1388 C C . VAL A 1 202 ? 5.566 -3.621 -17.003 1.00 98.88 202 VAL A C 1
ATOM 1390 O O . VAL A 1 202 ? 6.198 -3.556 -18.058 1.00 98.88 202 VAL A O 1
ATOM 1393 N N . VAL A 1 203 ? 4.245 -3.555 -16.937 1.00 98.88 203 VAL A N 1
ATOM 1394 C CA . VAL A 1 203 ? 3.381 -3.124 -18.030 1.00 98.88 203 VAL A CA 1
ATOM 1395 C C . VAL A 1 203 ? 2.754 -1.796 -17.621 1.00 98.88 203 VAL A C 1
ATOM 1397 O O . VAL A 1 203 ? 2.333 -1.645 -16.477 1.00 98.88 203 VAL A O 1
ATOM 1400 N N . ASP A 1 204 ? 2.740 -0.844 -18.545 1.00 98.81 204 ASP A N 1
ATOM 1401 C CA . ASP A 1 204 ? 2.055 0.440 -18.433 1.00 98.81 204 ASP A CA 1
ATOM 1402 C C . ASP A 1 204 ? 1.139 0.619 -19.647 1.00 98.81 204 ASP A C 1
ATOM 1404 O O . ASP A 1 204 ? 1.537 0.332 -20.779 1.00 98.81 204 ASP A O 1
ATOM 1408 N N . GLU A 1 205 ? -0.096 1.056 -19.428 1.00 98.69 205 GLU A N 1
ATOM 1409 C CA . GLU A 1 205 ? -1.093 1.268 -20.473 1.00 98.69 205 GLU A CA 1
ATOM 1410 C C . GLU A 1 205 ? -0.654 2.396 -21.422 1.00 98.69 205 GLU A C 1
ATOM 1412 O O . GLU A 1 205 ? -0.900 2.326 -22.628 1.00 98.69 205 GLU A O 1
ATOM 1417 N N . ASN A 1 206 ? 0.064 3.396 -20.907 1.00 97.56 206 ASN A N 1
ATOM 1418 C CA . ASN A 1 206 ? 0.517 4.581 -21.622 1.00 97.56 206 ASN A CA 1
ATOM 1419 C C . ASN A 1 206 ? 2.057 4.649 -21.664 1.00 97.56 206 ASN A C 1
ATOM 1421 O O . ASN A 1 206 ? 2.769 3.645 -21.594 1.00 97.56 206 ASN A O 1
ATOM 1425 N N . ALA A 1 207 ? 2.574 5.864 -21.869 1.00 98.50 207 ALA A N 1
ATOM 1426 C CA . ALA A 1 207 ? 3.995 6.146 -21.811 1.00 98.50 207 ALA A CA 1
ATOM 1427 C C . ALA A 1 207 ? 4.498 6.001 -20.370 1.00 98.50 207 ALA A C 1
ATOM 1429 O O . ALA A 1 207 ? 3.939 6.606 -19.458 1.00 98.50 207 ALA A O 1
ATOM 1430 N N . ILE A 1 208 ? 5.625 5.315 -20.187 1.00 98.75 208 ILE A N 1
ATOM 1431 C CA . ILE A 1 208 ? 6.256 5.138 -18.876 1.00 98.75 208 ILE A CA 1
ATOM 1432 C C . ILE A 1 208 ? 7.562 5.932 -18.787 1.00 98.75 208 ILE A C 1
ATOM 1434 O O . ILE A 1 208 ? 8.399 5.927 -19.696 1.00 98.75 208 ILE A O 1
ATOM 1438 N N . ASN A 1 209 ? 7.769 6.609 -17.656 1.00 98.81 209 ASN A N 1
ATOM 1439 C CA . ASN A 1 209 ? 9.046 7.228 -17.312 1.00 98.81 209 ASN A CA 1
ATOM 1440 C C . ASN A 1 209 ? 9.789 6.371 -16.285 1.00 98.81 209 ASN A C 1
ATOM 1442 O O . ASN A 1 209 ? 9.382 6.254 -15.130 1.00 98.81 209 ASN A O 1
ATOM 1446 N N . LEU A 1 210 ? 10.926 5.816 -16.685 1.00 98.69 210 LEU A N 1
ATOM 1447 C CA . LEU A 1 210 ? 11.799 5.047 -15.813 1.00 98.69 210 LEU A CA 1
ATOM 1448 C C . LEU A 1 210 ? 12.639 5.987 -14.942 1.00 98.69 210 LEU A C 1
ATOM 1450 O O . LEU A 1 210 ? 13.509 6.736 -15.403 1.00 98.69 210 LEU A O 1
ATOM 1454 N N . GLY A 1 211 ? 12.366 5.945 -13.644 1.00 98.69 211 GLY A N 1
ATOM 1455 C CA . GLY A 1 211 ? 13.164 6.591 -12.616 1.00 98.69 211 GLY A CA 1
ATOM 1456 C C . GLY A 1 211 ? 14.386 5.758 -12.227 1.00 98.69 211 GLY A C 1
ATOM 1457 O O . GLY A 1 211 ? 14.625 4.668 -12.744 1.00 98.69 211 GLY A O 1
ATOM 1458 N N . ALA A 1 212 ? 15.169 6.280 -11.278 1.00 98.56 212 ALA A N 1
ATOM 1459 C CA . ALA A 1 212 ? 16.367 5.601 -10.797 1.00 98.56 212 ALA A CA 1
ATOM 1460 C C . ALA A 1 212 ? 16.026 4.202 -10.261 1.00 98.56 212 ALA A C 1
ATOM 1462 O O . ALA A 1 212 ? 15.237 4.082 -9.322 1.00 98.56 212 ALA A O 1
ATOM 1463 N N . SER A 1 213 ? 16.616 3.172 -10.868 1.00 98.69 213 SER A N 1
ATOM 1464 C CA . SER A 1 213 ? 16.269 1.770 -10.618 1.00 98.69 213 SER A CA 1
ATOM 1465 C C . SER A 1 213 ? 17.518 0.898 -10.554 1.00 98.69 213 SER A C 1
ATOM 1467 O O . SER A 1 213 ? 18.506 1.156 -11.242 1.00 98.69 213 SER A O 1
ATOM 1469 N N . THR A 1 214 ? 17.481 -0.133 -9.712 1.00 98.75 214 THR A N 1
ATOM 1470 C CA . THR A 1 214 ? 18.540 -1.143 -9.573 1.00 98.75 214 THR A CA 1
ATOM 1471 C C . THR A 1 214 ? 17.921 -2.523 -9.740 1.00 98.75 214 THR A C 1
ATOM 1473 O O . THR A 1 214 ? 17.132 -2.955 -8.900 1.00 98.75 214 THR A O 1
ATOM 1476 N N . VAL A 1 215 ? 18.277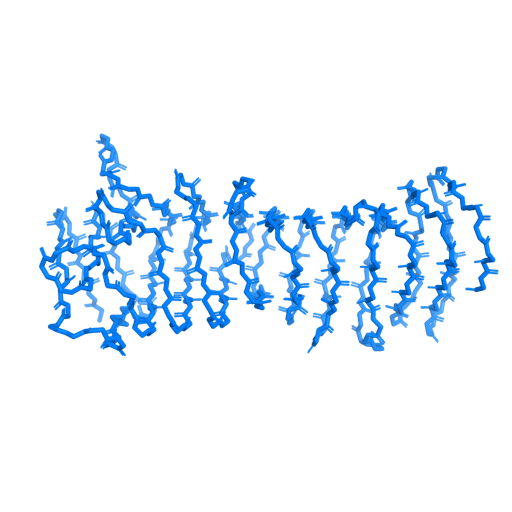 -3.214 -10.822 1.00 98.75 215 VAL A N 1
ATOM 1477 C CA . VAL A 1 215 ? 17.736 -4.533 -11.168 1.00 98.75 215 VAL A CA 1
ATOM 1478 C C . VAL A 1 215 ? 18.887 -5.504 -11.388 1.00 98.75 215 VAL A C 1
ATOM 1480 O O . VAL A 1 215 ? 19.710 -5.315 -12.286 1.00 98.75 215 VAL A O 1
ATOM 1483 N N . THR A 1 216 ? 18.978 -6.536 -10.549 1.00 98.50 216 THR A N 1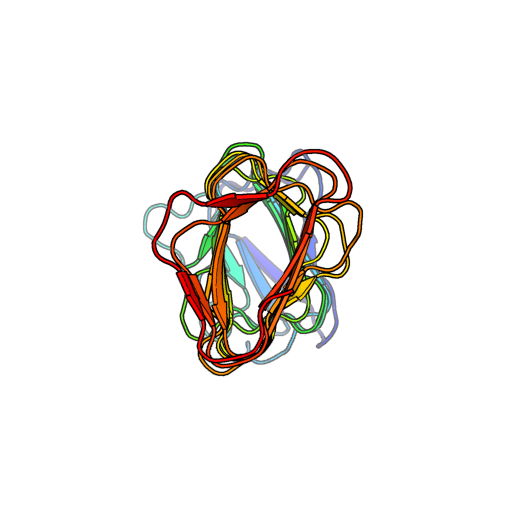
ATOM 1484 C CA . THR A 1 216 ? 20.125 -7.462 -10.592 1.00 98.50 216 THR A CA 1
ATOM 1485 C C . THR A 1 216 ? 19.994 -8.555 -11.664 1.00 98.50 216 THR A C 1
ATOM 1487 O O . THR A 1 216 ? 20.978 -9.199 -12.033 1.00 98.50 216 THR A O 1
ATOM 1490 N N . GLY A 1 217 ? 18.793 -8.751 -12.198 1.00 97.75 217 GLY A N 1
ATOM 1491 C CA . GLY A 1 217 ? 18.442 -9.707 -13.243 1.00 97.75 217 GLY A CA 1
ATOM 1492 C C . GLY A 1 217 ? 17.751 -9.030 -14.426 1.00 97.75 217 GLY A C 1
ATOM 1493 O O . GLY A 1 217 ? 18.122 -7.925 -14.822 1.00 97.75 217 GLY A O 1
ATOM 1494 N N . THR A 1 218 ? 16.786 -9.724 -15.033 1.00 98.25 218 THR A N 1
ATOM 1495 C CA . THR A 1 218 ? 16.070 -9.215 -16.209 1.00 98.25 218 THR A CA 1
ATOM 1496 C C . THR A 1 218 ? 15.209 -8.004 -15.855 1.00 98.25 218 THR A C 1
ATOM 1498 O O . THR A 1 218 ? 14.492 -8.034 -14.853 1.00 98.25 218 THR A O 1
ATOM 1501 N N . TYR A 1 219 ? 15.238 -6.981 -16.709 1.00 98.56 219 TYR A N 1
ATOM 1502 C CA . TYR A 1 219 ? 14.335 -5.835 -16.652 1.00 98.56 219 TYR A CA 1
ATOM 1503 C C . TYR A 1 219 ? 13.461 -5.789 -17.908 1.00 98.56 219 TYR A C 1
ATOM 1505 O O . TYR A 1 219 ? 13.921 -5.403 -18.982 1.00 98.56 219 TYR A O 1
ATOM 1513 N N . HIS A 1 220 ? 12.215 -6.234 -17.769 1.00 98.69 220 HIS A N 1
ATOM 1514 C CA . HIS A 1 220 ? 11.217 -6.242 -18.831 1.00 98.69 220 HIS A CA 1
ATOM 1515 C C . HIS A 1 220 ? 10.226 -5.097 -18.614 1.00 98.69 220 HIS A C 1
ATOM 1517 O O . HIS A 1 220 ? 9.554 -5.058 -17.580 1.00 98.69 220 HIS A O 1
ATOM 1523 N N . VAL A 1 221 ? 10.134 -4.167 -19.564 1.00 98.75 221 VAL A N 1
ATOM 1524 C CA . VAL A 1 221 ? 9.197 -3.036 -19.485 1.00 98.75 221 VAL A CA 1
ATOM 1525 C C . VAL A 1 221 ? 8.421 -2.919 -20.785 1.00 98.75 221 VAL A C 1
ATOM 1527 O O . VAL A 1 221 ? 9.004 -2.764 -21.852 1.00 98.75 221 VAL A O 1
ATOM 1530 N N . THR A 1 222 ? 7.095 -2.924 -20.687 1.00 98.75 222 THR A N 1
ATOM 1531 C CA . THR A 1 222 ? 6.193 -2.686 -21.815 1.00 98.75 222 THR A CA 1
ATOM 1532 C C . THR A 1 222 ? 5.369 -1.429 -21.560 1.00 98.75 222 THR A C 1
ATOM 1534 O O . THR A 1 222 ? 4.634 -1.373 -20.583 1.00 98.75 222 THR A O 1
ATOM 1537 N N . ALA A 1 223 ? 5.450 -0.453 -22.462 1.00 98.56 223 ALA A N 1
ATOM 1538 C CA . ALA A 1 223 ? 4.435 0.588 -22.622 1.00 98.56 223 ALA A CA 1
ATOM 1539 C C . ALA A 1 223 ? 3.486 0.137 -23.740 1.00 98.56 223 ALA A C 1
ATOM 1541 O O . ALA A 1 223 ? 3.936 -0.084 -24.869 1.00 98.56 223 ALA A O 1
ATOM 1542 N N . THR A 1 224 ? 2.199 -0.071 -23.452 1.00 98.50 224 THR A N 1
ATOM 1543 C CA . THR A 1 224 ? 1.247 -0.558 -24.470 1.00 98.50 224 THR A CA 1
ATOM 1544 C C . THR A 1 224 ? 0.863 0.531 -25.472 1.00 98.50 224 THR A C 1
ATOM 1546 O O . THR A 1 224 ? 0.524 0.228 -26.619 1.00 98.50 224 THR A O 1
ATOM 1549 N N . ALA A 1 225 ? 1.002 1.797 -25.075 1.00 98.00 225 ALA A N 1
ATOM 1550 C CA . ALA A 1 225 ? 0.923 2.969 -25.932 1.00 98.00 225 ALA A CA 1
ATOM 1551 C C . ALA A 1 225 ? 1.988 3.999 -25.520 1.00 98.00 225 ALA A C 1
ATOM 1553 O O . ALA A 1 225 ? 2.429 4.023 -24.384 1.00 98.00 225 ALA A O 1
ATOM 1554 N N . GLY A 1 226 ? 2.384 4.898 -26.421 1.00 98.00 226 GLY A N 1
ATOM 1555 C CA . GLY A 1 226 ? 3.348 5.956 -26.094 1.00 98.00 226 GLY A CA 1
ATOM 1556 C C . GLY A 1 226 ? 4.798 5.477 -25.933 1.00 98.00 226 GLY A C 1
ATOM 1557 O O . GLY A 1 226 ? 5.166 4.386 -26.367 1.00 98.00 226 GLY A O 1
ATOM 1558 N N . ASP A 1 227 ? 5.634 6.348 -25.365 1.00 98.44 227 ASP A N 1
ATOM 1559 C CA . ASP A 1 227 ? 7.086 6.166 -25.304 1.00 98.44 227 ASP A CA 1
ATOM 1560 C C . ASP A 1 227 ? 7.546 5.596 -23.955 1.00 98.44 227 ASP A C 1
ATOM 1562 O O . ASP A 1 227 ? 7.020 5.941 -22.897 1.00 98.44 227 ASP A O 1
ATOM 1566 N N . ILE A 1 228 ? 8.621 4.805 -23.977 1.00 98.62 228 ILE A N 1
ATOM 1567 C CA . ILE A 1 228 ? 9.410 4.495 -22.780 1.00 98.62 228 ILE A CA 1
ATOM 1568 C C . ILE A 1 228 ? 10.525 5.539 -22.677 1.00 98.62 228 ILE A C 1
ATOM 1570 O O . ILE A 1 228 ? 11.412 5.613 -23.530 1.00 98.62 228 ILE A O 1
ATOM 1574 N N . THR A 1 229 ? 10.502 6.344 -21.618 1.00 98.50 229 THR A N 1
ATOM 1575 C CA . THR A 1 229 ? 11.535 7.350 -21.323 1.00 98.50 229 THR A CA 1
ATOM 1576 C C . THR A 1 229 ? 12.292 6.983 -20.054 1.00 98.50 229 THR A C 1
ATOM 1578 O O . THR A 1 229 ? 11.861 6.128 -19.288 1.00 98.50 229 THR A O 1
ATOM 1581 N N . ASN A 1 230 ? 13.442 7.607 -19.807 1.00 96.94 230 ASN A N 1
ATOM 1582 C CA . ASN A 1 230 ? 14.135 7.481 -18.530 1.00 96.94 230 ASN A CA 1
ATOM 1583 C C . ASN A 1 230 ? 14.639 8.846 -18.068 1.00 96.94 230 ASN A C 1
ATOM 1585 O O . ASN A 1 230 ? 15.135 9.646 -18.859 1.00 96.94 230 ASN A O 1
ATOM 1589 N N . THR A 1 231 ? 14.491 9.107 -16.774 1.00 96.81 231 THR A N 1
ATOM 1590 C CA . THR A 1 231 ? 14.936 10.350 -16.125 1.00 96.81 231 THR A CA 1
ATOM 1591 C C . THR A 1 231 ? 15.892 10.100 -14.962 1.00 96.81 231 THR A C 1
ATOM 1593 O O . THR A 1 231 ? 16.504 11.042 -14.458 1.00 96.81 231 THR A O 1
ATOM 1596 N N . GLY A 1 232 ? 16.050 8.844 -14.533 1.00 94.62 232 GLY A N 1
ATOM 1597 C CA . GLY A 1 232 ? 17.001 8.437 -13.501 1.00 94.62 232 GLY A CA 1
ATOM 1598 C C . GLY A 1 232 ? 18.043 7.441 -14.006 1.00 94.62 232 GLY A C 1
ATOM 1599 O O . GLY A 1 232 ? 17.886 6.825 -15.055 1.00 94.62 232 GLY A O 1
ATOM 1600 N N . ALA A 1 233 ? 19.116 7.268 -13.231 1.00 97.69 233 ALA A N 1
ATOM 1601 C CA . ALA A 1 233 ? 20.139 6.270 -13.525 1.00 97.69 233 ALA A CA 1
ATOM 1602 C C . ALA A 1 233 ? 19.573 4.847 -13.391 1.00 97.69 233 ALA A C 1
ATOM 1604 O O . ALA A 1 233 ? 19.012 4.493 -12.352 1.00 97.69 233 ALA A O 1
ATOM 1605 N N . LEU A 1 234 ? 19.756 4.029 -14.425 1.00 98.25 234 LEU A N 1
ATOM 1606 C CA . LEU A 1 234 ? 19.348 2.627 -14.444 1.00 98.25 234 LEU A CA 1
ATOM 1607 C C . LEU A 1 234 ? 20.582 1.740 -14.259 1.00 98.25 234 LEU A C 1
ATOM 1609 O O . LEU A 1 234 ? 21.499 1.765 -15.078 1.00 98.25 234 LEU A O 1
ATOM 1613 N N . ILE A 1 235 ? 20.611 0.961 -13.179 1.00 98.31 235 ILE A N 1
ATOM 1614 C CA . ILE A 1 235 ? 21.662 -0.021 -12.891 1.00 98.31 235 ILE A CA 1
ATOM 1615 C C . ILE A 1 235 ? 21.064 -1.408 -13.122 1.00 98.31 235 ILE A C 1
ATOM 1617 O O . ILE A 1 235 ? 20.454 -1.981 -12.222 1.00 98.31 235 ILE A O 1
ATOM 1621 N N . ILE A 1 236 ? 21.209 -1.925 -14.343 1.00 98.06 236 ILE A N 1
ATOM 1622 C CA . ILE A 1 236 ? 20.626 -3.200 -14.781 1.00 98.06 236 ILE A CA 1
ATOM 1623 C C . ILE A 1 236 ? 21.761 -4.158 -15.129 1.00 98.06 236 ILE A C 1
ATOM 1625 O O . ILE A 1 236 ? 22.547 -3.872 -16.032 1.00 98.06 236 ILE A O 1
ATOM 1629 N N . THR A 1 237 ? 21.884 -5.270 -14.403 1.00 97.00 237 THR A N 1
ATOM 1630 C CA . THR A 1 237 ? 22.969 -6.243 -14.639 1.00 97.00 237 THR A CA 1
ATOM 1631 C C . THR A 1 237 ? 22.543 -7.453 -15.467 1.00 97.00 237 THR A C 1
ATOM 1633 O O . THR A 1 237 ? 23.410 -8.169 -15.965 1.00 97.00 237 THR A O 1
ATOM 1636 N N . GLY A 1 238 ? 21.237 -7.692 -15.626 1.00 94.75 238 GLY A N 1
ATOM 1637 C CA . GLY A 1 238 ? 20.704 -8.711 -16.531 1.00 94.75 238 GLY A CA 1
ATOM 1638 C C . GLY A 1 238 ? 20.289 -8.157 -17.895 1.00 94.75 238 GLY A C 1
ATOM 1639 O O . GLY A 1 238 ? 20.613 -7.029 -18.263 1.00 94.75 238 GLY A O 1
ATOM 1640 N N . ALA A 1 239 ? 19.571 -8.976 -18.666 1.00 94.94 239 ALA A N 1
ATOM 1641 C CA . ALA A 1 239 ? 19.013 -8.549 -19.945 1.00 94.94 239 ALA A CA 1
ATOM 1642 C C . ALA A 1 239 ? 17.914 -7.495 -19.731 1.00 94.94 239 ALA A C 1
ATOM 1644 O O . ALA A 1 239 ? 17.115 -7.612 -18.806 1.00 94.94 239 ALA A O 1
ATOM 1645 N N . SER A 1 240 ? 17.851 -6.497 -20.608 1.00 93.12 240 SER A N 1
ATOM 1646 C CA . SER A 1 240 ? 16.751 -5.533 -20.647 1.00 93.12 240 SER A CA 1
ATOM 1647 C C . SER A 1 240 ? 16.010 -5.690 -21.967 1.00 93.12 240 SER A C 1
ATOM 1649 O O . SER A 1 240 ? 16.657 -5.814 -23.011 1.00 93.12 240 SER A O 1
ATOM 1651 N N . THR A 1 241 ? 14.682 -5.700 -21.915 1.00 87.88 241 THR A N 1
ATOM 1652 C CA . THR A 1 241 ? 13.798 -5.823 -23.086 1.00 87.88 241 THR A CA 1
ATOM 1653 C C . THR A 1 241 ? 12.598 -4.920 -22.937 1.00 87.88 241 THR A C 1
ATOM 1655 O O . THR A 1 241 ? 12.033 -4.945 -21.818 1.00 87.88 241 THR A O 1
#